Protein AF-A0A9P5THX0-F1 (afdb_monomer)

Sequence (197 aa):
MYRDETNHENVDHLEQGLSRLENSAALVIRNISTASETDIGGVRMTRRELGDFRKFIYLMHYRRVSLIDSYFDENDPDNAPLKAWMKNFKEKHNIHTKDGVWLFGVKYVLDTPHQKIVATGEAIQKKYGPQGMMKMYTTSIDLDINFHAVDYTVIADSFFLGIWEAADGEEFIMCSNSFGLWEGRINKMAECHRLFR

InterPro domains:
  IPR025332 Protein of unknown function DUF4238 [PF14022] (1-99)

pLDDT: mean 81.75, std 17.06, range [26.62, 98.19]

Organism: Gymnopilus junonius (NCBI:txid109634)

Solvent-accessible surface area (backbone atoms only — not comparable to full-atom values): 11635 Å² total; per-residue (Å²): 134,65,64,40,84,87,39,84,91,51,34,51,52,54,49,54,46,48,52,54,40,50,53,57,33,49,53,53,53,50,50,46,52,54,25,64,79,65,73,43,96,67,76,88,72,53,74,63,59,51,32,45,35,54,50,42,51,50,47,60,38,63,66,34,67,80,39,64,69,50,75,58,29,76,82,38,77,91,36,56,24,44,39,66,22,51,54,53,48,22,65,76,66,75,39,92,49,50,64,50,54,50,52,48,43,54,47,49,59,66,75,43,57,50,70,59,35,37,53,52,14,50,54,50,48,64,73,48,34,74,68,43,50,54,47,25,74,73,59,43,43,66,71,87,59,64,57,62,28,36,53,53,27,53,54,54,74,75,51,78,94,80,87,86,78,65,57,93,96,53,77,80,84,76,55,101,41,63,71,36,100,48,62,60,68,50,95,89,38,75,41,59,84,78,84,81,129

Secondary structure (DSSP, 8-state):
----TT-SS-TTHHHHHHHHHHHHHHHHHHHHHHHHHTT-S-----HHHHHHHHHHHHHHHHT-HHHHHHTT-TT-GGGGGGHHHHHHHHHHHT--SHHHHHHHHHHHHHHS-HHHHHHHHHHHHHHHHHHHHHHHHHT---TTS-HHHHHHHHHHHH-------PPTT------TTTTTT----BTTB--------

Mean predicted aligned error: 7.83 Å

Radius of gyration: 18.32 Å; Cα contacts (8 Å, |Δi|>4): 179; chains: 1; bounding box: 45×37×47 Å

Structure (mmCIF, N/CA/C/O backbone):
data_AF-A0A9P5THX0-F1
#
_entry.id   AF-A0A9P5THX0-F1
#
loop_
_atom_site.group_PDB
_atom_site.id
_atom_site.type_symbol
_atom_site.label_atom_id
_atom_site.label_alt_id
_atom_site.label_comp_id
_atom_site.label_asym_id
_atom_site.label_entity_id
_atom_site.label_seq_id
_atom_site.pdbx_PDB_ins_code
_atom_site.Cartn_x
_atom_site.Cartn_y
_atom_site.Cartn_z
_atom_site.occupancy
_atom_site.B_iso_or_equiv
_atom_site.auth_seq_id
_atom_site.auth_comp_id
_atom_site.auth_asym_id
_atom_site.auth_atom_id
_atom_site.pdbx_PDB_model_num
ATOM 1 N N . MET A 1 1 ? -16.064 -2.962 -9.015 1.00 62.00 1 MET A N 1
ATOM 2 C CA . MET A 1 1 ? -16.041 -1.488 -9.031 1.00 62.00 1 MET A CA 1
ATOM 3 C C . MET A 1 1 ? -16.069 -1.038 -7.583 1.00 62.00 1 MET A C 1
ATOM 5 O O . MET A 1 1 ? -16.981 -1.438 -6.869 1.00 62.00 1 MET A O 1
ATOM 9 N N . TYR A 1 2 ? -15.040 -0.334 -7.126 1.00 77.88 2 TYR A N 1
ATOM 10 C CA . TYR A 1 2 ? -14.861 0.125 -5.751 1.00 77.88 2 TYR A CA 1
ATOM 11 C C . TYR A 1 2 ? -15.656 1.401 -5.532 1.00 77.88 2 TYR A C 1
ATOM 13 O O . TYR A 1 2 ? -15.146 2.511 -5.688 1.00 77.88 2 TYR A O 1
ATOM 21 N N . ARG A 1 3 ? -16.932 1.220 -5.210 1.00 79.50 3 ARG A N 1
ATOM 22 C CA . ARG A 1 3 ? -17.813 2.315 -4.831 1.00 79.50 3 ARG A CA 1
ATOM 23 C C . ARG A 1 3 ? -17.801 2.473 -3.329 1.00 79.50 3 ARG A C 1
ATOM 25 O O . ARG A 1 3 ? -18.052 1.516 -2.603 1.00 79.50 3 ARG A O 1
ATOM 32 N N . ASP A 1 4 ? -17.523 3.687 -2.888 1.00 79.94 4 ASP A N 1
ATOM 33 C CA . ASP A 1 4 ? -17.710 4.069 -1.500 1.00 79.94 4 ASP A CA 1
ATOM 34 C C . ASP A 1 4 ? -19.067 4.757 -1.361 1.00 79.94 4 ASP A C 1
ATOM 36 O O . ASP A 1 4 ? -19.197 5.965 -1.560 1.00 79.94 4 ASP A O 1
ATOM 40 N N . GLU A 1 5 ? -20.094 3.973 -1.035 1.00 79.38 5 GLU A N 1
ATOM 41 C CA . GLU A 1 5 ? -21.462 4.474 -0.844 1.00 79.38 5 GLU A CA 1
ATOM 42 C C . GLU A 1 5 ? -21.586 5.430 0.353 1.00 79.38 5 GLU A C 1
ATOM 44 O O . GLU A 1 5 ? -22.571 6.162 0.457 1.00 79.38 5 GLU A O 1
ATOM 49 N N . THR A 1 6 ? -20.579 5.462 1.234 1.00 75.19 6 THR A N 1
ATOM 50 C CA . THR A 1 6 ? -20.533 6.385 2.375 1.00 75.19 6 THR A CA 1
ATOM 51 C C . THR A 1 6 ? -20.057 7.784 1.975 1.00 75.19 6 THR A C 1
ATOM 53 O O . THR A 1 6 ? -20.333 8.756 2.679 1.00 75.19 6 THR A O 1
ATOM 56 N N . ASN A 1 7 ? -19.402 7.923 0.816 1.00 76.56 7 ASN A N 1
ATOM 57 C CA . ASN A 1 7 ? -18.992 9.210 0.264 1.00 76.56 7 ASN A CA 1
ATOM 58 C C . ASN A 1 7 ? -20.040 9.742 -0.724 1.00 76.56 7 ASN A C 1
ATOM 60 O O . ASN A 1 7 ? -19.954 9.533 -1.935 1.00 76.56 7 ASN A O 1
ATOM 64 N N . HIS A 1 8 ? -21.017 10.482 -0.200 1.00 78.81 8 HIS A N 1
ATOM 65 C CA . HIS A 1 8 ? -22.113 11.041 -0.997 1.00 78.81 8 HIS A CA 1
ATOM 66 C C . HIS A 1 8 ? -21.683 12.120 -2.008 1.00 78.81 8 HIS A C 1
ATOM 68 O O . HIS A 1 8 ? -22.440 12.410 -2.932 1.00 78.81 8 HIS A O 1
ATOM 74 N N . GLU A 1 9 ? -20.491 12.709 -1.866 1.00 83.56 9 GLU A N 1
ATOM 75 C CA . GLU A 1 9 ? -19.973 13.711 -2.809 1.00 83.56 9 GLU A CA 1
ATOM 76 C C . GLU A 1 9 ? -19.343 13.064 -4.047 1.00 83.56 9 GLU A C 1
ATOM 78 O O . GLU A 1 9 ? -19.488 13.569 -5.161 1.00 83.56 9 GLU A O 1
ATOM 83 N N . ASN A 1 10 ? -18.632 11.946 -3.866 1.00 84.38 10 ASN A N 1
ATOM 84 C CA . ASN A 1 10 ? -17.995 11.212 -4.955 1.00 84.38 10 ASN A CA 1
ATOM 85 C C . ASN A 1 10 ? -17.826 9.729 -4.598 1.00 84.38 10 ASN A C 1
ATOM 87 O O . ASN A 1 10 ? -16.788 9.294 -4.086 1.00 84.38 10 ASN A O 1
ATOM 91 N N . VAL A 1 11 ? -18.844 8.942 -4.938 1.00 86.00 11 VAL A N 1
ATOM 92 C CA . VAL A 1 11 ? -18.862 7.490 -4.710 1.00 86.00 11 VAL A CA 1
ATOM 93 C C . VAL A 1 11 ? -17.759 6.749 -5.476 1.00 86.00 11 VAL A C 1
ATOM 95 O O . VAL A 1 11 ? -17.298 5.705 -5.024 1.00 86.00 11 VAL A O 1
ATOM 98 N N . ASP A 1 12 ? -17.281 7.309 -6.594 1.00 89.12 12 ASP A N 1
ATOM 99 C CA . ASP A 1 12 ? -16.263 6.709 -7.468 1.00 89.12 12 ASP A CA 1
ATOM 100 C C . ASP A 1 12 ? -14.848 7.278 -7.211 1.00 89.12 12 ASP A C 1
ATOM 102 O O . ASP A 1 12 ? -13.928 7.085 -8.012 1.00 89.12 12 ASP A O 1
ATOM 106 N N . HIS A 1 13 ? -14.628 7.995 -6.102 1.00 90.56 13 HIS A N 1
ATOM 107 C CA . HIS A 1 13 ? -13.339 8.647 -5.829 1.00 90.56 13 HIS A CA 1
ATOM 108 C C . HIS A 1 13 ? -12.159 7.661 -5.758 1.00 90.56 13 HIS A C 1
ATOM 110 O O . HIS A 1 13 ? -11.044 8.010 -6.160 1.00 90.56 13 HIS A O 1
ATOM 116 N N . LEU A 1 14 ? -12.398 6.430 -5.290 1.00 92.25 14 LEU A N 1
ATOM 117 C CA . LEU A 1 14 ? -11.389 5.370 -5.243 1.00 92.25 14 LEU A CA 1
ATOM 118 C C . LEU A 1 14 ? -11.024 4.885 -6.643 1.00 92.25 14 LEU A C 1
ATOM 120 O O . LEU A 1 14 ? -9.840 4.796 -6.951 1.00 92.25 14 LEU A O 1
ATOM 124 N N . GLU A 1 15 ? -12.009 4.659 -7.513 1.00 92.06 15 GLU A N 1
ATOM 125 C CA . GLU A 1 15 ? -11.771 4.295 -8.918 1.00 92.06 15 GLU A CA 1
ATOM 126 C C . GLU A 1 15 ? -10.990 5.386 -9.659 1.00 92.06 15 GLU A C 1
ATOM 128 O O . GLU A 1 15 ? -10.051 5.100 -10.403 1.00 92.06 15 GLU A O 1
ATOM 133 N N . GLN A 1 16 ? -11.296 6.659 -9.398 1.00 93.44 16 GLN A N 1
ATOM 134 C CA . GLN A 1 16 ? -10.531 7.779 -9.953 1.00 93.44 16 GLN A CA 1
ATOM 135 C C . GLN A 1 16 ? -9.088 7.807 -9.425 1.00 93.44 16 GLN A C 1
ATOM 137 O O . GLN A 1 16 ? -8.156 8.103 -10.175 1.00 93.44 16 GLN A O 1
ATOM 142 N N . GLY A 1 17 ? -8.886 7.514 -8.137 1.00 94.62 17 GLY A N 1
ATOM 143 C CA . GLY A 1 17 ? -7.558 7.408 -7.531 1.00 94.62 17 GLY A CA 1
ATOM 144 C C . GLY A 1 17 ? -6.740 6.257 -8.111 1.00 94.62 17 GLY A C 1
ATOM 145 O O . GLY A 1 17 ? -5.584 6.464 -8.486 1.00 94.62 17 GLY A O 1
ATOM 146 N N . LEU A 1 18 ? -7.355 5.083 -8.253 1.00 94.88 18 LEU A N 1
ATOM 147 C CA . LEU A 1 18 ? -6.758 3.911 -8.891 1.00 94.88 18 LEU A CA 1
ATOM 148 C C . LEU A 1 18 ? -6.390 4.210 -10.342 1.00 94.88 18 LEU A C 1
ATOM 150 O O . LEU A 1 18 ? -5.244 3.996 -10.716 1.00 94.88 18 LEU A O 1
ATOM 154 N N . SER A 1 19 ? -7.292 4.821 -11.113 1.00 94.50 19 SER A N 1
ATOM 155 C CA . SER A 1 19 ? -7.039 5.197 -12.511 1.00 94.50 19 SER A CA 1
ATOM 156 C C . SER A 1 19 ? -5.826 6.125 -12.656 1.00 94.50 19 SER A C 1
ATOM 158 O O . SER A 1 19 ? -5.005 5.955 -13.557 1.00 94.50 19 SER A O 1
ATOM 160 N N . ARG A 1 20 ? -5.670 7.108 -11.754 1.00 95.75 20 ARG A N 1
ATOM 161 C CA . ARG A 1 20 ? -4.490 7.993 -11.742 1.00 95.75 20 ARG A CA 1
ATOM 162 C C . ARG A 1 20 ? -3.209 7.224 -11.433 1.00 95.75 20 ARG A C 1
ATOM 164 O O . ARG A 1 20 ? -2.193 7.448 -12.085 1.00 95.75 20 ARG A O 1
ATOM 171 N N . LEU A 1 21 ? -3.253 6.333 -10.445 1.00 96.38 21 LEU A N 1
ATOM 172 C CA . LEU A 1 21 ? -2.100 5.529 -10.055 1.00 96.38 21 LEU A CA 1
ATOM 173 C C . LEU A 1 21 ? -1.690 4.546 -11.161 1.00 96.38 21 LEU A C 1
ATOM 175 O O . LEU A 1 21 ? -0.505 4.424 -11.461 1.00 96.38 21 LEU A O 1
ATOM 179 N N . GLU A 1 22 ? -2.669 3.895 -11.787 1.00 95.06 22 GLU A N 1
ATOM 180 C CA . GLU A 1 22 ? -2.501 2.999 -12.932 1.00 95.06 22 GLU A CA 1
ATOM 181 C C . GLU A 1 22 ? -1.883 3.741 -14.121 1.00 95.06 22 GLU A C 1
ATOM 183 O O . GLU A 1 22 ? -0.935 3.244 -14.727 1.00 95.06 22 GLU A O 1
ATOM 188 N N . ASN A 1 23 ? -2.330 4.969 -14.409 1.00 95.94 23 ASN A N 1
ATOM 189 C CA . ASN A 1 23 ? -1.728 5.794 -15.455 1.00 95.94 23 ASN A CA 1
ATOM 190 C C . ASN A 1 23 ? -0.256 6.128 -15.157 1.00 95.94 23 ASN A C 1
ATOM 192 O O . ASN A 1 23 ? 0.600 5.935 -16.022 1.00 95.94 23 ASN A O 1
ATOM 196 N N . SER A 1 24 ? 0.058 6.558 -13.930 1.00 94.75 24 SER A N 1
ATOM 197 C CA . SER A 1 24 ? 1.443 6.807 -13.508 1.00 94.75 24 SER A CA 1
ATOM 198 C C . SER A 1 24 ? 2.315 5.553 -13.626 1.00 94.75 24 SER A C 1
ATOM 200 O O . SER A 1 24 ? 3.439 5.626 -14.123 1.00 94.75 24 SER A O 1
ATOM 202 N N . ALA A 1 25 ? 1.805 4.392 -13.212 1.00 93.19 25 ALA A N 1
ATOM 203 C CA . ALA A 1 25 ? 2.522 3.125 -13.310 1.00 93.19 25 ALA A CA 1
ATOM 204 C C . ALA A 1 25 ? 2.740 2.683 -14.764 1.00 93.19 25 ALA A C 1
ATOM 206 O O . ALA A 1 25 ? 3.830 2.230 -15.107 1.00 93.19 25 ALA A O 1
ATOM 207 N N . ALA A 1 26 ? 1.749 2.870 -15.638 1.00 93.56 26 ALA A N 1
ATOM 208 C CA . ALA A 1 26 ? 1.857 2.538 -17.057 1.00 93.56 26 ALA A CA 1
ATOM 209 C C . ALA A 1 26 ? 2.973 3.330 -17.756 1.00 93.56 26 ALA A C 1
ATOM 211 O O . ALA A 1 26 ? 3.690 2.779 -18.591 1.00 93.56 26 ALA A O 1
ATOM 212 N N . LEU A 1 27 ? 3.172 4.603 -17.390 1.00 92.81 27 LEU A N 1
ATOM 213 C CA . LEU A 1 27 ? 4.281 5.411 -17.909 1.00 92.81 27 LEU A CA 1
ATOM 214 C C . LEU A 1 27 ? 5.643 4.828 -17.512 1.00 92.81 27 LEU A C 1
ATOM 216 O O . LEU A 1 27 ? 6.540 4.743 -18.348 1.00 92.81 27 LEU A O 1
ATOM 220 N N . VAL A 1 28 ? 5.781 4.389 -16.259 1.00 90.88 28 VAL A N 1
ATOM 221 C CA . VAL A 1 28 ? 7.001 3.740 -15.757 1.00 90.88 28 VAL A CA 1
ATOM 222 C C . VAL A 1 28 ? 7.264 2.425 -16.488 1.00 90.88 28 VAL A C 1
ATOM 224 O O . VAL A 1 28 ? 8.372 2.218 -16.975 1.00 90.88 28 VAL A O 1
ATOM 227 N N . ILE A 1 29 ? 6.249 1.565 -16.610 1.00 89.62 29 ILE A N 1
ATOM 228 C CA . ILE A 1 29 ? 6.350 0.274 -17.310 1.00 89.62 29 ILE A CA 1
ATOM 229 C C . ILE A 1 29 ? 6.767 0.486 -18.766 1.00 89.62 29 ILE A C 1
ATOM 231 O O . ILE A 1 29 ? 7.671 -0.188 -19.252 1.00 89.62 29 ILE A O 1
ATOM 235 N N . ARG A 1 30 ? 6.169 1.466 -19.452 1.00 90.38 30 ARG A N 1
ATOM 236 C CA . ARG A 1 30 ? 6.543 1.800 -20.830 1.00 90.38 30 ARG A CA 1
ATOM 237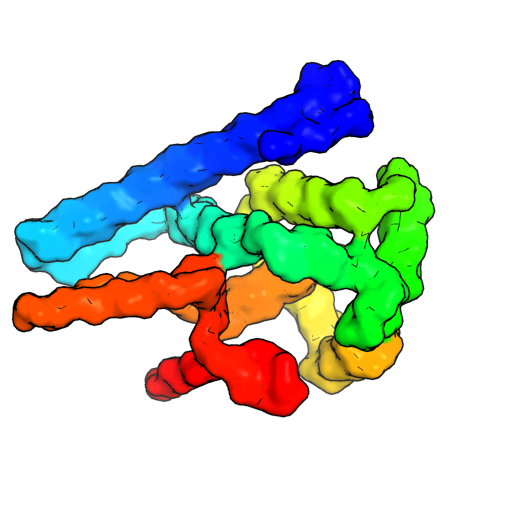 C C . ARG A 1 30 ? 8.004 2.231 -20.931 1.00 90.38 30 ARG A C 1
ATOM 239 O O . ARG A 1 30 ? 8.704 1.770 -21.822 1.00 90.38 30 ARG A O 1
ATOM 246 N N . ASN A 1 31 ? 8.474 3.077 -20.013 1.00 89.12 31 ASN A N 1
ATOM 247 C CA . ASN A 1 31 ? 9.870 3.518 -20.004 1.00 89.12 31 ASN A CA 1
ATOM 248 C C . ASN A 1 31 ? 10.841 2.348 -19.769 1.00 89.12 31 ASN A C 1
ATOM 250 O O . ASN A 1 31 ? 11.923 2.340 -20.348 1.00 89.12 31 ASN A O 1
ATOM 254 N N . ILE A 1 32 ? 10.451 1.369 -18.947 1.00 87.00 32 ILE A N 1
ATOM 255 C CA . ILE A 1 32 ? 11.205 0.126 -18.738 1.00 87.00 32 ILE A CA 1
ATOM 256 C C . ILE A 1 32 ? 11.268 -0.704 -20.021 1.00 87.00 32 ILE A C 1
ATOM 258 O O . ILE A 1 32 ? 12.368 -1.064 -20.429 1.00 87.00 32 ILE A O 1
ATOM 262 N N . SER A 1 33 ? 10.126 -0.944 -20.674 1.00 85.44 33 SER A N 1
ATOM 263 C CA . SER A 1 33 ? 10.060 -1.695 -21.941 1.00 85.44 33 SER A CA 1
ATOM 264 C C . SER A 1 33 ? 10.961 -1.066 -22.998 1.00 85.44 33 SER A C 1
ATOM 266 O O . SER A 1 33 ? 11.839 -1.721 -23.544 1.00 85.44 33 SER A O 1
ATOM 268 N N . THR A 1 34 ? 10.831 0.248 -23.209 1.00 87.19 34 THR A N 1
ATOM 269 C CA . THR A 1 34 ? 11.641 0.964 -24.200 1.00 87.19 34 THR A CA 1
ATOM 270 C C . THR A 1 34 ? 13.135 0.906 -23.881 1.00 87.19 34 THR A C 1
ATOM 272 O O . THR A 1 34 ? 13.941 0.787 -24.798 1.00 87.19 34 THR A O 1
ATOM 275 N N . ALA A 1 35 ? 13.532 0.993 -22.607 1.00 85.81 35 ALA A N 1
ATOM 276 C CA . ALA A 1 35 ? 14.943 0.902 -22.233 1.00 85.81 35 ALA A CA 1
ATOM 277 C C . ALA A 1 35 ? 15.528 -0.501 -22.474 1.00 85.81 35 ALA A C 1
ATOM 279 O O . ALA A 1 35 ? 16.658 -0.589 -22.948 1.00 85.81 35 ALA A O 1
ATOM 280 N N . SER A 1 36 ? 14.758 -1.564 -22.201 1.00 81.19 36 SER A N 1
ATOM 281 C CA . SER A 1 36 ? 15.135 -2.955 -22.516 1.00 81.19 36 SER A CA 1
ATOM 282 C C . SER A 1 36 ? 15.283 -3.153 -24.031 1.00 81.19 36 SER A C 1
ATOM 284 O O . SER A 1 36 ? 16.333 -3.592 -24.488 1.00 81.19 36 SER A O 1
ATOM 286 N N . GLU A 1 37 ? 14.320 -2.684 -24.831 1.00 83.31 37 GLU A N 1
ATOM 287 C CA . GLU A 1 37 ? 14.346 -2.806 -26.300 1.00 83.31 37 GLU A CA 1
ATOM 288 C C . GLU A 1 37 ? 15.505 -2.050 -26.977 1.00 83.31 37 GLU A C 1
ATOM 290 O O . GLU A 1 37 ? 15.893 -2.373 -28.099 1.00 83.31 37 GLU A O 1
ATOM 295 N N . THR A 1 38 ? 16.040 -1.011 -26.331 1.00 82.25 38 THR 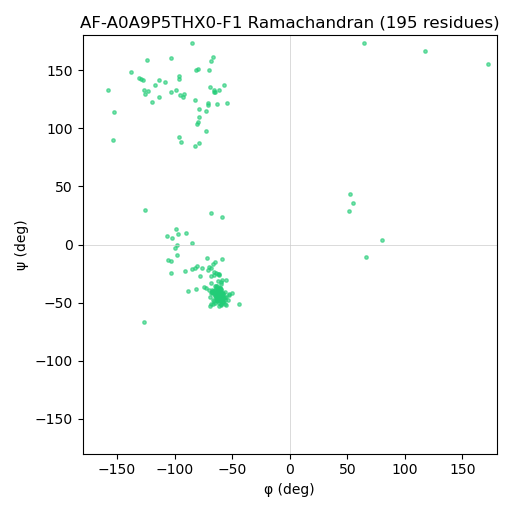A N 1
ATOM 296 C CA . THR A 1 38 ? 17.063 -0.122 -26.913 1.00 82.25 38 THR A CA 1
ATOM 297 C C . THR A 1 38 ? 18.468 -0.332 -26.340 1.00 82.25 38 THR A C 1
ATOM 299 O O . THR A 1 38 ? 19.365 0.447 -26.663 1.00 82.25 38 THR A O 1
ATOM 302 N N . ASP A 1 39 ? 18.665 -1.363 -25.507 1.00 71.25 39 ASP A N 1
ATOM 303 C CA . ASP A 1 39 ? 19.919 -1.678 -24.793 1.00 71.25 39 ASP A CA 1
ATOM 304 C C . ASP A 1 39 ? 20.498 -0.472 -24.017 1.00 71.25 39 ASP A C 1
ATOM 306 O O . ASP A 1 39 ? 21.704 -0.304 -23.806 1.00 71.25 39 ASP A O 1
ATOM 310 N N . ILE A 1 40 ? 19.613 0.429 -23.578 1.00 69.38 40 ILE A N 1
ATOM 311 C CA . ILE A 1 40 ? 19.976 1.544 -22.710 1.00 69.38 40 ILE A CA 1
ATOM 312 C C . ILE A 1 40 ? 20.037 0.958 -21.303 1.00 69.38 40 ILE A C 1
ATOM 314 O O . ILE A 1 40 ? 19.001 0.716 -20.692 1.00 69.38 40 ILE A O 1
ATOM 318 N N . GLY A 1 41 ? 21.249 0.736 -20.784 1.00 68.94 41 GLY A N 1
ATOM 319 C CA . GLY A 1 41 ? 21.553 0.034 -19.522 1.00 68.94 41 GLY A CA 1
ATOM 320 C C . GLY A 1 41 ? 20.962 0.588 -18.208 1.00 68.94 41 GLY A C 1
ATOM 321 O O . GLY A 1 41 ? 21.529 0.357 -17.139 1.00 68.94 41 GLY A O 1
ATOM 322 N N . GLY A 1 42 ? 19.854 1.336 -18.242 1.00 77.19 42 GLY A N 1
ATOM 323 C CA . GL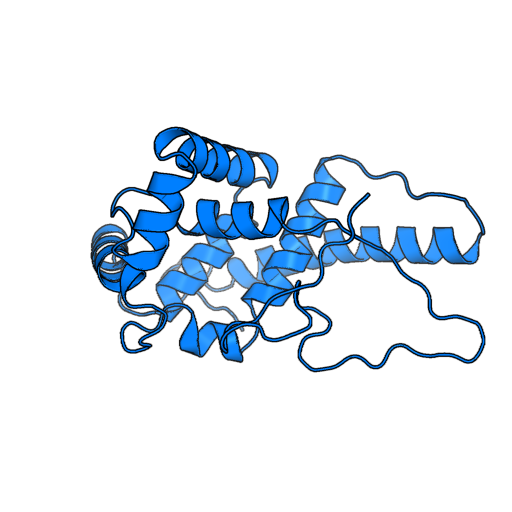Y A 1 42 ? 19.038 1.660 -17.078 1.00 77.19 42 GLY A CA 1
ATOM 324 C C . GLY A 1 42 ? 17.930 2.685 -17.344 1.00 77.19 42 GLY A C 1
ATOM 325 O O . GLY A 1 42 ? 18.036 3.555 -18.208 1.00 77.19 42 GLY A O 1
ATOM 326 N N . VAL A 1 43 ? 16.886 2.641 -16.512 1.00 84.12 43 VAL A N 1
ATOM 327 C CA . VAL A 1 43 ? 15.806 3.640 -16.478 1.00 84.12 43 VAL A CA 1
ATOM 328 C C . VAL A 1 43 ? 16.062 4.627 -15.345 1.00 84.12 43 VAL A C 1
ATOM 330 O O . VAL A 1 43 ? 16.325 4.236 -14.207 1.00 84.12 43 VAL A O 1
ATOM 333 N N . ARG A 1 44 ? 15.945 5.928 -15.625 1.00 86.69 44 ARG A N 1
ATOM 334 C CA . ARG A 1 44 ? 15.931 6.956 -14.576 1.00 86.69 44 ARG A CA 1
ATOM 335 C C . ARG A 1 44 ? 14.500 7.243 -14.156 1.00 86.69 44 ARG A C 1
ATOM 337 O O . ARG A 1 44 ? 13.659 7.542 -14.994 1.00 86.69 44 ARG A O 1
ATOM 344 N N . MET A 1 45 ? 14.258 7.204 -12.851 1.00 88.75 45 MET A N 1
ATOM 345 C CA . MET A 1 45 ? 12.964 7.522 -12.256 1.00 88.75 45 MET A CA 1
ATOM 346 C C . MET A 1 45 ? 13.135 8.569 -11.164 1.00 88.75 45 MET A C 1
ATOM 348 O O . MET A 1 45 ? 14.084 8.537 -10.375 1.00 88.75 45 MET A O 1
ATOM 352 N N . THR A 1 46 ? 12.185 9.489 -11.079 1.00 93.06 46 THR A N 1
ATOM 353 C CA . THR A 1 46 ? 12.046 10.361 -9.919 1.00 93.06 46 THR A CA 1
ATOM 354 C C . THR A 1 46 ? 11.605 9.551 -8.699 1.00 93.06 46 THR A C 1
ATOM 356 O O . THR A 1 46 ? 10.972 8.498 -8.796 1.00 93.06 46 THR A O 1
ATOM 359 N N . ARG A 1 47 ? 11.873 10.082 -7.501 1.00 91.31 47 ARG A N 1
ATOM 360 C CA . ARG A 1 47 ? 11.384 9.476 -6.250 1.00 91.31 47 ARG A CA 1
ATOM 361 C C . ARG A 1 47 ? 9.858 9.370 -6.203 1.00 91.31 47 ARG A C 1
ATOM 363 O O . ARG A 1 47 ? 9.341 8.464 -5.557 1.00 91.31 47 ARG A O 1
ATOM 370 N N . ARG A 1 48 ? 9.149 10.298 -6.859 1.00 93.12 48 ARG A N 1
ATOM 371 C CA . ARG A 1 48 ? 7.686 10.278 -6.946 1.00 93.12 48 ARG A CA 1
ATOM 372 C C . ARG A 1 48 ? 7.216 9.109 -7.803 1.00 93.12 48 ARG A C 1
ATOM 374 O O . ARG A 1 48 ? 6.417 8.324 -7.314 1.00 93.12 48 ARG A O 1
ATOM 381 N N . GLU A 1 49 ? 7.760 8.958 -9.009 1.00 92.94 49 GLU A N 1
ATOM 382 C CA . GLU A 1 49 ? 7.412 7.849 -9.910 1.00 92.94 49 GLU A CA 1
ATOM 383 C C . GLU A 1 49 ? 7.698 6.493 -9.268 1.00 92.94 49 GLU A C 1
ATOM 385 O O . GLU A 1 49 ? 6.847 5.613 -9.306 1.00 92.94 49 GLU A O 1
ATOM 390 N N . LEU A 1 50 ? 8.850 6.333 -8.605 1.00 90.25 50 LEU A N 1
ATOM 391 C CA . LEU A 1 50 ? 9.159 5.094 -7.887 1.00 90.25 50 LEU A CA 1
ATOM 392 C C . LEU A 1 50 ? 8.179 4.844 -6.731 1.00 90.25 50 LEU A C 1
ATOM 394 O O . LEU A 1 50 ? 7.737 3.717 -6.530 1.00 90.25 50 LEU A O 1
ATOM 398 N N . GLY A 1 51 ? 7.822 5.882 -5.971 1.00 92.88 51 GLY A N 1
ATOM 399 C CA . GLY A 1 51 ? 6.853 5.769 -4.882 1.00 92.88 51 GLY A CA 1
ATOM 400 C C . GLY A 1 51 ? 5.451 5.398 -5.369 1.00 92.88 51 GLY A C 1
ATOM 401 O O . GLY A 1 51 ? 4.812 4.523 -4.788 1.00 92.88 51 GLY A O 1
ATOM 402 N N . ASP A 1 52 ? 4.982 6.025 -6.446 1.00 94.44 52 ASP A N 1
ATOM 403 C CA . ASP A 1 52 ? 3.693 5.707 -7.063 1.00 94.44 52 ASP A CA 1
ATOM 404 C C . ASP A 1 52 ? 3.706 4.300 -7.667 1.00 94.44 52 ASP A C 1
ATOM 406 O O . ASP A 1 52 ? 2.771 3.534 -7.448 1.00 94.44 52 ASP A O 1
ATOM 410 N N . PHE A 1 53 ? 4.803 3.892 -8.304 1.00 91.81 53 PHE A N 1
ATOM 411 C CA . PHE A 1 53 ? 4.940 2.534 -8.819 1.00 91.81 53 PHE A CA 1
ATOM 412 C C . PHE A 1 53 ? 4.926 1.478 -7.702 1.00 91.81 53 PHE A C 1
ATOM 414 O O . PHE A 1 53 ? 4.228 0.473 -7.807 1.00 91.81 53 PHE A O 1
ATOM 421 N N . ARG A 1 54 ? 5.596 1.723 -6.568 1.00 90.44 54 ARG A N 1
ATOM 422 C CA . ARG A 1 54 ? 5.541 0.822 -5.398 1.00 90.44 54 ARG A CA 1
ATOM 423 C C . ARG A 1 54 ? 4.135 0.728 -4.804 1.00 90.44 54 ARG A C 1
ATOM 425 O O . ARG A 1 54 ? 3.694 -0.363 -4.452 1.00 90.44 54 ARG A O 1
ATOM 432 N N . LYS A 1 55 ? 3.406 1.847 -4.710 1.00 93.56 55 LYS A N 1
ATOM 433 C CA . LYS A 1 55 ? 1.989 1.841 -4.305 1.00 93.56 55 LYS A CA 1
ATOM 434 C C . LYS A 1 55 ? 1.116 1.062 -5.286 1.00 93.56 55 LYS A C 1
ATOM 436 O O . LYS A 1 55 ? 0.239 0.333 -4.837 1.00 93.56 55 LYS A O 1
ATOM 441 N N . PHE A 1 56 ? 1.361 1.195 -6.590 1.00 92.44 56 PHE A N 1
ATOM 442 C CA . PHE A 1 56 ? 0.640 0.448 -7.619 1.00 92.44 56 PHE A CA 1
ATOM 443 C C . PHE A 1 56 ? 0.811 -1.060 -7.426 1.00 92.44 56 PHE A C 1
ATOM 445 O O . PHE A 1 56 ? -0.185 -1.764 -7.293 1.00 92.44 56 PHE A O 1
ATOM 452 N N . ILE A 1 57 ? 2.051 -1.546 -7.307 1.00 87.25 57 ILE A N 1
ATOM 453 C CA . ILE A 1 57 ? 2.325 -2.974 -7.084 1.00 87.25 57 ILE A CA 1
ATOM 454 C C . ILE A 1 57 ? 1.679 -3.474 -5.784 1.00 87.25 57 ILE A C 1
ATOM 456 O O . ILE A 1 57 ? 1.022 -4.515 -5.791 1.00 87.25 57 ILE A O 1
ATOM 460 N N . TYR A 1 58 ? 1.791 -2.711 -4.689 1.00 87.62 58 TYR A N 1
ATOM 461 C CA . TYR A 1 58 ? 1.112 -3.049 -3.435 1.00 87.62 58 TYR A CA 1
ATOM 462 C C . TYR A 1 58 ? -0.403 -3.163 -3.628 1.00 87.62 58 TYR A C 1
ATOM 464 O O . TYR A 1 58 ? -0.990 -4.161 -3.226 1.00 87.62 58 TYR A O 1
ATOM 472 N N . LEU A 1 59 ? -1.050 -2.184 -4.269 1.00 89.88 59 LEU A N 1
ATOM 473 C CA . LEU A 1 59 ? -2.501 -2.206 -4.454 1.00 89.88 59 LEU A CA 1
ATOM 474 C C . LEU A 1 59 ? -2.955 -3.31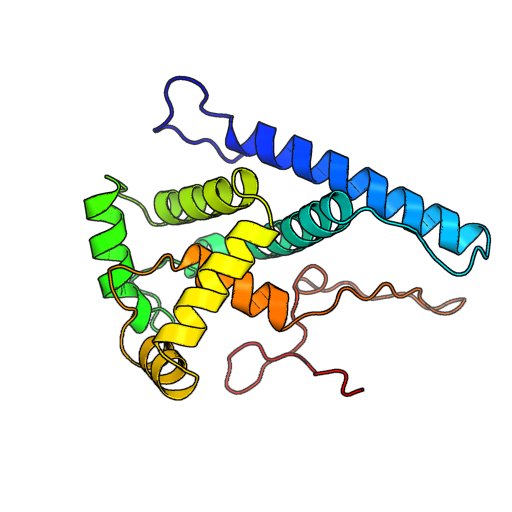1 -5.408 1.00 89.88 59 LEU A C 1
ATOM 476 O O . LEU A 1 59 ? -4.014 -3.886 -5.180 1.00 89.88 59 LEU A O 1
ATOM 480 N N . MET A 1 60 ? -2.167 -3.667 -6.423 1.00 84.00 60 MET A N 1
ATOM 481 C CA . MET A 1 60 ? -2.451 -4.831 -7.272 1.00 84.00 60 MET A CA 1
ATOM 482 C C . MET A 1 60 ? -2.448 -6.136 -6.471 1.00 84.00 60 MET A C 1
ATOM 484 O O . MET A 1 60 ? -3.292 -7.002 -6.702 1.00 84.00 60 MET A O 1
ATOM 488 N N . HIS A 1 61 ? -1.548 -6.260 -5.493 1.00 78.88 61 HIS A N 1
ATOM 489 C CA . HIS A 1 61 ? -1.565 -7.368 -4.544 1.00 78.88 61 HIS A CA 1
ATOM 490 C C . HIS A 1 61 ? -2.773 -7.277 -3.598 1.00 78.88 61 HIS A C 1
ATOM 492 O O . HIS A 1 61 ? -3.565 -8.212 -3.527 1.00 78.88 61 HIS A O 1
ATOM 498 N N . TYR A 1 62 ? -2.957 -6.132 -2.940 1.00 81.12 62 TYR A N 1
ATOM 499 C CA . TYR A 1 62 ? -3.988 -5.873 -1.930 1.00 81.12 62 TYR A CA 1
ATOM 500 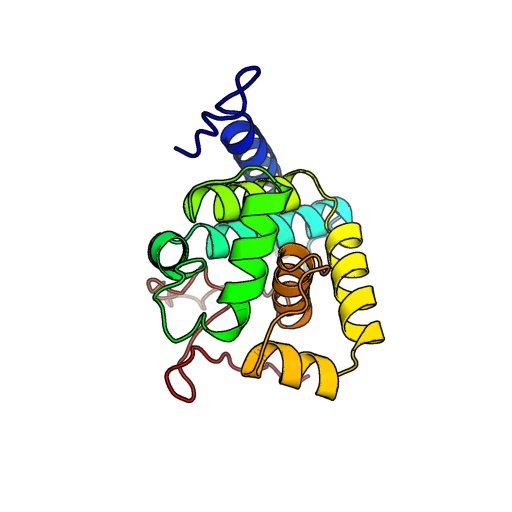C C . TYR A 1 62 ? -5.430 -6.013 -2.449 1.00 81.12 62 TYR A C 1
ATOM 502 O O . TYR A 1 62 ? -6.346 -6.320 -1.689 1.00 81.12 62 TYR A O 1
ATOM 510 N N . ARG A 1 63 ? -5.640 -5.804 -3.756 1.00 79.88 63 ARG A N 1
ATOM 511 C CA . ARG A 1 63 ? -6.934 -5.910 -4.457 1.00 79.88 63 ARG A CA 1
ATOM 512 C C . ARG A 1 63 ? -7.298 -7.324 -4.909 1.00 79.88 63 ARG A C 1
ATOM 514 O O . ARG A 1 63 ? -8.338 -7.501 -5.544 1.00 79.88 63 ARG A O 1
ATOM 521 N N . ARG A 1 64 ? -6.474 -8.335 -4.630 1.00 74.56 64 ARG A N 1
ATOM 522 C CA . ARG A 1 64 ? -6.805 -9.724 -4.976 1.00 74.56 64 ARG A CA 1
ATOM 523 C C . ARG A 1 64 ? -8.073 -10.165 -4.259 1.00 74.56 64 ARG A C 1
ATOM 525 O O . ARG A 1 64 ? -8.174 -10.009 -3.050 1.00 74.56 64 ARG A O 1
ATOM 532 N N . VAL A 1 65 ? -8.994 -10.784 -4.999 1.00 60.78 65 VAL A N 1
ATOM 533 C CA . VAL A 1 65 ? -10.291 -11.255 -4.474 1.00 60.78 65 VAL A CA 1
ATOM 534 C C . VAL A 1 65 ? -10.107 -12.145 -3.243 1.00 60.78 65 VAL A C 1
ATOM 536 O O . VAL A 1 65 ? -10.757 -11.931 -2.230 1.00 60.78 65 VAL A O 1
ATOM 539 N N . SER A 1 66 ? -9.130 -13.059 -3.285 1.00 63.12 66 SER A N 1
ATOM 540 C CA . SER A 1 66 ? -8.812 -13.938 -2.155 1.00 63.12 66 SER A CA 1
ATOM 541 C C . SER A 1 66 ? -8.359 -13.199 -0.896 1.00 63.12 66 SER A C 1
ATOM 543 O O . SER A 1 66 ? -8.472 -13.758 0.183 1.00 63.12 66 SER A O 1
ATOM 545 N N . LEU A 1 67 ? -7.810 -11.986 -1.027 1.00 65.75 67 LEU A N 1
ATOM 546 C CA . LEU A 1 67 ? -7.444 -11.146 0.110 1.00 65.75 67 LEU A CA 1
ATOM 547 C C . LEU A 1 67 ? -8.621 -10.274 0.537 1.00 65.75 67 LEU A C 1
ATOM 549 O O . LEU A 1 67 ? -8.863 -10.156 1.722 1.00 65.75 67 LEU A O 1
ATOM 553 N N . ILE A 1 68 ? -9.406 -9.712 -0.382 1.00 68.62 68 ILE A N 1
ATOM 554 C CA . ILE A 1 68 ? -10.580 -8.905 -0.003 1.00 68.62 68 ILE A CA 1
ATOM 555 C C . ILE A 1 68 ? -11.496 -9.689 0.953 1.00 68.62 68 ILE A C 1
ATOM 557 O O . ILE A 1 68 ? -11.926 -9.154 1.975 1.00 68.62 68 ILE A O 1
ATOM 561 N N . ASP A 1 69 ? -11.714 -10.975 0.671 1.00 68.50 69 ASP A N 1
ATOM 562 C CA . ASP A 1 69 ? -12.603 -11.808 1.475 1.00 68.50 69 ASP A CA 1
ATOM 563 C C . ASP A 1 69 ? -12.028 -12.178 2.849 1.00 68.50 69 ASP A C 1
ATOM 565 O O . ASP A 1 69 ? -12.791 -12.221 3.815 1.00 68.50 69 ASP A O 1
ATOM 569 N N . SER A 1 70 ? -10.722 -12.433 2.970 1.00 74.69 70 SER A N 1
ATOM 570 C CA . SER A 1 70 ? -10.126 -12.941 4.215 1.00 74.69 70 SER A CA 1
ATOM 571 C C . SER A 1 70 ? -9.380 -11.892 5.036 1.00 74.69 70 SER A C 1
ATOM 573 O O . SER A 1 70 ? -9.279 -12.029 6.246 1.00 74.69 70 SER A O 1
ATOM 575 N N . TYR A 1 71 ? -8.882 -10.815 4.433 1.00 75.12 71 TYR A N 1
ATOM 576 C CA . TYR A 1 71 ? -7.853 -9.950 5.027 1.00 75.12 71 TYR A CA 1
ATOM 577 C C . TYR A 1 71 ? -8.332 -9.140 6.244 1.00 75.12 71 TYR A C 1
ATOM 579 O O . TYR A 1 71 ? -7.545 -8.829 7.132 1.00 75.12 71 TYR A O 1
ATOM 587 N N . PHE A 1 72 ? -9.629 -8.832 6.319 1.00 81.94 72 PHE A N 1
ATOM 588 C CA . PHE A 1 72 ? -10.266 -8.243 7.508 1.00 81.94 72 PHE A CA 1
ATOM 589 C C . PHE A 1 72 ? -11.470 -9.062 7.985 1.00 81.94 72 PHE A C 1
ATOM 591 O O . PHE A 1 72 ? -12.435 -8.518 8.533 1.00 81.94 72 PHE A O 1
ATOM 598 N N . ASP A 1 73 ? -11.452 -10.374 7.748 1.00 83.00 73 ASP A N 1
ATOM 599 C CA . ASP A 1 73 ? -12.472 -11.258 8.298 1.00 83.00 73 ASP A CA 1
ATOM 600 C C . ASP A 1 73 ? -12.177 -11.554 9.774 1.00 83.00 73 ASP A C 1
ATOM 602 O O . ASP A 1 73 ? -11.159 -12.148 10.119 1.00 83.00 73 ASP A O 1
ATOM 606 N N . GLU A 1 74 ? -13.079 -11.136 10.664 1.00 81.44 74 GLU A N 1
ATOM 607 C CA . GLU A 1 74 ? -12.948 -11.321 12.118 1.00 81.44 74 GLU A CA 1
ATOM 608 C C . GLU A 1 74 ? -13.146 -12.771 12.577 1.00 81.44 74 GLU A C 1
ATOM 610 O O . GLU A 1 74 ? -12.916 -13.089 13.753 1.00 81.44 74 GLU A O 1
ATOM 615 N N . ASN A 1 75 ? -13.639 -13.621 11.676 1.00 84.94 75 ASN A N 1
ATOM 616 C CA . ASN A 1 75 ? -13.843 -15.043 11.912 1.00 84.94 75 ASN A CA 1
ATOM 617 C C . ASN A 1 75 ? -12.691 -15.889 11.364 1.00 84.94 75 ASN A C 1
ATOM 619 O O . ASN A 1 75 ? -12.647 -17.081 11.665 1.00 84.94 75 ASN A O 1
ATOM 623 N N . ASP A 1 76 ? -11.772 -15.296 10.596 1.00 82.56 76 ASP A N 1
ATOM 624 C CA . ASP A 1 76 ? -10.558 -15.976 10.159 1.00 82.56 76 ASP A CA 1
ATOM 625 C C . ASP A 1 76 ? -9.614 -16.158 11.365 1.00 82.56 76 ASP A C 1
ATOM 627 O O . ASP A 1 76 ? -9.227 -15.165 11.996 1.00 82.56 76 ASP A O 1
ATOM 631 N N . PRO A 1 77 ? -9.247 -17.403 11.729 1.00 82.62 77 PRO A N 1
ATOM 632 C CA . PRO A 1 77 ? -8.296 -17.661 12.805 1.00 82.62 77 PRO A CA 1
ATOM 633 C C . PRO A 1 77 ? -6.952 -16.948 12.618 1.00 82.62 77 PRO A C 1
ATOM 635 O O . PRO A 1 77 ? -6.343 -16.554 13.616 1.00 82.62 77 PRO A O 1
ATOM 638 N N . ASP A 1 78 ? -6.519 -16.730 11.373 1.00 80.06 78 ASP A N 1
ATOM 639 C CA . ASP A 1 78 ? -5.256 -16.053 11.065 1.00 80.06 78 ASP A CA 1
ATOM 640 C C . ASP A 1 78 ? -5.312 -14.549 11.410 1.00 80.06 78 ASP A C 1
ATOM 642 O O . ASP A 1 78 ? -4.283 -13.927 11.674 1.00 80.06 78 ASP A O 1
ATOM 646 N N . ASN A 1 79 ? -6.516 -13.976 11.544 1.00 83.75 79 ASN A N 1
ATOM 647 C CA . ASN A 1 79 ? -6.744 -12.583 11.946 1.00 83.75 79 ASN A CA 1
ATOM 648 C C . ASN A 1 79 ? -7.048 -12.407 13.441 1.00 83.75 79 ASN A C 1
ATOM 650 O O . ASN A 1 79 ? -7.413 -11.307 13.870 1.00 83.75 79 ASN A O 1
ATOM 654 N N . ALA A 1 80 ? -6.908 -13.447 14.270 1.00 86.81 80 ALA A N 1
ATOM 655 C CA . ALA A 1 80 ? -7.203 -13.346 15.703 1.00 86.81 80 ALA A CA 1
ATOM 656 C C . ALA A 1 80 ? -6.518 -12.143 16.406 1.00 86.81 80 ALA A C 1
ATOM 658 O O . ALA A 1 80 ? -7.206 -11.444 17.159 1.00 86.81 80 ALA A O 1
ATOM 659 N N . PRO A 1 81 ? -5.239 -11.804 16.124 1.00 88.31 81 PRO A N 1
ATOM 660 C CA . PRO A 1 81 ? -4.577 -10.629 16.705 1.00 88.31 81 PRO A CA 1
ATOM 661 C C . PRO A 1 81 ? -5.171 -9.281 16.261 1.00 88.31 81 PRO A C 1
ATOM 663 O O . PRO A 1 81 ? -5.068 -8.288 16.983 1.00 88.31 81 PRO A O 1
ATOM 66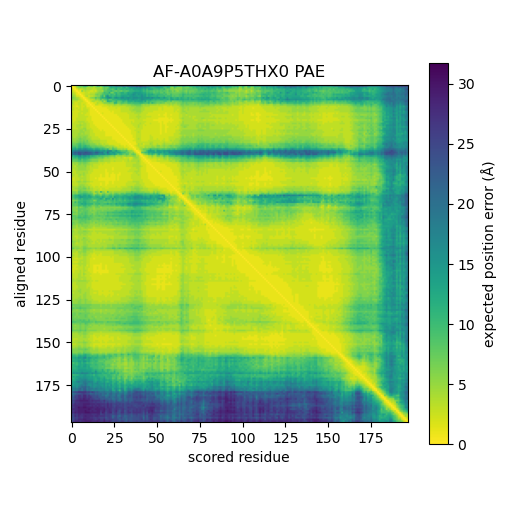6 N N . LEU A 1 82 ? -5.797 -9.231 15.081 1.00 88.31 82 LEU A N 1
ATOM 667 C CA . LEU A 1 82 ? -6.394 -8.030 14.485 1.00 88.31 82 LEU A CA 1
ATOM 668 C C . LEU A 1 82 ? -7.794 -7.727 15.016 1.00 88.31 82 LEU A C 1
ATOM 670 O O . LEU A 1 82 ? -8.253 -6.591 14.918 1.00 88.31 82 LEU A O 1
ATOM 674 N N . LYS A 1 83 ? -8.479 -8.716 15.594 1.00 90.75 83 LYS A N 1
ATOM 675 C CA . LYS A 1 83 ? -9.900 -8.627 15.950 1.00 90.75 83 LYS A CA 1
ATOM 676 C C . LYS A 1 83 ? -10.249 -7.423 16.826 1.00 90.75 83 LYS A C 1
ATOM 678 O O . LYS A 1 83 ? -11.188 -6.688 16.525 1.00 90.75 83 LYS A O 1
ATOM 683 N N . ALA A 1 84 ? -9.483 -7.194 17.893 1.00 92.38 84 ALA A N 1
ATOM 684 C CA . ALA A 1 84 ? -9.721 -6.070 18.798 1.00 92.38 84 ALA A CA 1
ATOM 685 C C . ALA A 1 84 ? -9.471 -4.717 18.110 1.00 92.38 84 ALA A C 1
ATOM 687 O O . ALA A 1 84 ? -10.271 -3.792 18.263 1.00 92.38 84 ALA A O 1
ATOM 688 N N . TRP A 1 85 ? -8.406 -4.629 17.306 1.00 94.44 85 TRP A N 1
ATOM 689 C CA . TRP A 1 85 ? -8.094 -3.440 16.515 1.00 94.44 85 TRP A CA 1
ATOM 690 C C . TRP A 1 85 ? -9.198 -3.144 15.500 1.00 94.44 85 TRP A C 1
ATOM 692 O O . TRP A 1 85 ? -9.672 -2.015 15.455 1.00 94.44 85 TRP A O 1
ATOM 702 N N . MET A 1 86 ? -9.680 -4.147 14.758 1.00 92.38 86 MET A N 1
ATOM 703 C CA . MET A 1 86 ? -10.753 -3.972 13.774 1.00 92.38 86 MET A CA 1
ATOM 704 C C . MET A 1 86 ? -12.037 -3.463 14.415 1.00 92.38 86 MET A C 1
ATOM 706 O O . MET A 1 86 ? -12.653 -2.545 13.880 1.00 92.38 86 MET A O 1
ATOM 710 N N . LYS A 1 87 ? -12.427 -4.014 15.570 1.00 93.44 87 LYS A N 1
ATOM 711 C CA . LYS A 1 87 ? -13.602 -3.539 16.306 1.00 93.44 87 LYS A CA 1
ATOM 712 C C . LYS A 1 87 ? -13.454 -2.065 16.697 1.00 93.44 87 LYS A C 1
ATOM 714 O O . LYS A 1 87 ? -14.326 -1.263 16.375 1.00 93.44 87 LYS A O 1
ATOM 719 N N . ASN A 1 88 ? -12.334 -1.701 17.325 1.00 94.56 88 ASN A N 1
ATOM 720 C CA . ASN A 1 88 ? -12.054 -0.316 17.717 1.00 94.56 88 ASN A CA 1
ATOM 721 C C . ASN A 1 88 ? -12.001 0.628 16.505 1.00 94.56 88 ASN A C 1
ATOM 723 O O . ASN A 1 88 ? -12.544 1.729 16.533 1.00 94.56 88 ASN A O 1
ATOM 727 N N . PHE A 1 89 ? -11.367 0.187 15.420 1.00 94.56 89 PHE A N 1
ATOM 728 C CA . PHE A 1 89 ? -11.236 0.946 14.184 1.00 94.56 89 PHE A CA 1
ATOM 729 C C . PHE A 1 89 ? -12.602 1.210 13.542 1.00 94.56 89 PHE A C 1
ATOM 731 O O . PHE A 1 89 ? -12.912 2.350 13.196 1.00 94.56 89 PHE A O 1
ATOM 738 N N . LYS A 1 90 ? -13.445 0.177 13.448 1.00 93.94 90 LYS A N 1
ATOM 739 C CA . LYS A 1 90 ? -14.824 0.271 12.956 1.00 93.94 90 LYS A CA 1
ATOM 740 C C . LYS A 1 90 ? -15.653 1.263 13.765 1.00 93.94 90 LYS A C 1
ATOM 742 O O . LYS A 1 90 ? -16.279 2.142 13.180 1.00 93.94 90 LYS A O 1
ATOM 747 N N . GLU A 1 91 ? -15.600 1.176 15.092 1.00 94.38 91 GLU A N 1
ATOM 748 C CA . GLU A 1 91 ? -16.297 2.105 15.992 1.00 94.38 91 GLU A CA 1
ATOM 749 C C . GLU A 1 91 ? -15.801 3.550 15.811 1.00 94.38 91 GLU A C 1
ATOM 751 O O . GLU A 1 91 ? -16.600 4.465 15.617 1.00 94.38 91 GLU A O 1
ATOM 756 N N . LYS A 1 92 ? -14.480 3.758 15.794 1.00 94.31 92 LYS A N 1
ATOM 757 C CA . LYS A 1 92 ? -13.853 5.084 15.670 1.00 94.31 92 LYS A CA 1
ATOM 758 C C . LYS A 1 92 ? -14.137 5.774 14.336 1.00 94.31 92 LYS A C 1
ATOM 760 O O . LYS A 1 92 ? -14.246 6.998 14.295 1.00 94.31 92 LYS A O 1
ATOM 765 N N . HIS A 1 93 ? -14.219 5.007 13.254 1.00 90.81 93 HIS A N 1
ATOM 766 C CA . HIS A 1 93 ? -14.409 5.524 11.898 1.00 90.81 93 HIS A CA 1
ATOM 767 C C . HIS A 1 93 ? -15.848 5.383 11.386 1.00 90.81 93 HIS A C 1
ATOM 769 O O . HIS A 1 93 ? -16.106 5.719 10.234 1.00 90.81 93 HIS A O 1
ATOM 775 N N . ASN A 1 94 ? -16.778 4.922 12.231 1.00 91.38 94 ASN A N 1
ATOM 776 C CA . ASN A 1 94 ? -18.166 4.640 11.861 1.00 91.38 94 ASN A CA 1
ATOM 777 C C . ASN A 1 94 ? -18.280 3.715 10.628 1.00 91.38 94 ASN A C 1
ATOM 779 O O . ASN A 1 94 ? -19.061 3.955 9.710 1.00 91.38 94 ASN A O 1
ATOM 783 N N . ILE A 1 95 ? -17.458 2.664 10.601 1.00 91.56 95 ILE A N 1
ATOM 784 C CA . ILE A 1 95 ? -17.433 1.642 9.551 1.00 91.56 95 ILE A CA 1
ATOM 785 C C . ILE A 1 95 ? -18.129 0.388 10.078 1.00 91.56 95 ILE A C 1
ATOM 787 O O . ILE A 1 95 ? -17.809 -0.098 11.159 1.00 91.56 95 ILE A O 1
ATOM 791 N N . HIS A 1 96 ? -19.051 -0.182 9.304 1.00 89.69 96 HIS A N 1
ATOM 792 C CA . HIS A 1 96 ? -19.855 -1.327 9.755 1.00 89.69 96 HIS A CA 1
ATOM 793 C C . HIS A 1 96 ? -19.458 -2.667 9.121 1.00 89.69 96 HIS A C 1
ATOM 795 O O . HIS A 1 96 ? -19.864 -3.721 9.606 1.00 89.69 96 HIS A O 1
ATOM 801 N N . THR A 1 97 ? -18.648 -2.659 8.062 1.00 89.31 97 THR A N 1
ATOM 802 C CA . THR A 1 97 ? -18.296 -3.859 7.286 1.00 89.31 97 THR A CA 1
ATOM 803 C C . THR A 1 97 ? -16.784 -4.055 7.210 1.00 89.31 97 THR A C 1
ATOM 805 O O . THR A 1 97 ? -16.013 -3.115 7.410 1.00 89.31 97 THR A O 1
ATOM 808 N N . LYS A 1 98 ? -16.335 -5.288 6.940 1.00 87.44 98 LYS A N 1
ATOM 809 C CA . LYS A 1 98 ? -14.917 -5.565 6.648 1.00 87.44 98 LYS A CA 1
ATOM 810 C C . LYS A 1 98 ? -14.464 -4.868 5.360 1.00 87.44 98 LYS A C 1
ATOM 812 O O . LYS A 1 98 ? -13.394 -4.269 5.336 1.00 87.44 98 LYS A O 1
ATOM 817 N N . ASP A 1 99 ? -15.343 -4.820 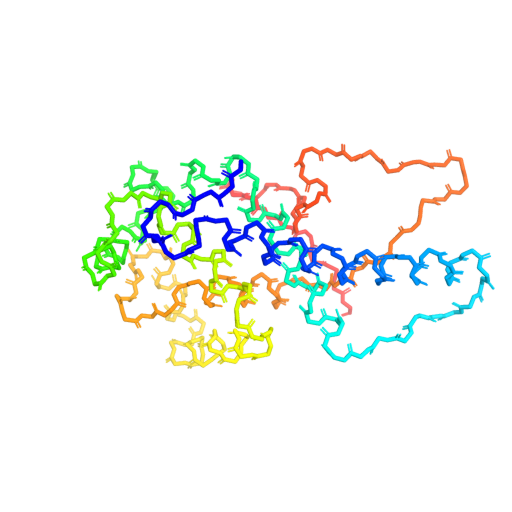4.362 1.00 87.06 99 ASP A N 1
ATOM 818 C CA . ASP A 1 99 ? -15.104 -4.128 3.094 1.00 87.06 99 ASP A CA 1
ATOM 819 C C . ASP A 1 99 ? -14.866 -2.631 3.302 1.00 87.06 99 ASP A C 1
ATOM 821 O O . ASP A 1 99 ? -13.989 -2.060 2.667 1.00 87.06 99 ASP A O 1
ATOM 825 N N . GLY A 1 100 ? -15.574 -1.991 4.238 1.00 89.31 100 GLY A N 1
ATOM 826 C CA . GLY A 1 100 ? -15.339 -0.585 4.568 1.00 89.31 100 GLY A CA 1
ATOM 827 C C . GLY A 1 100 ? -13.953 -0.336 5.177 1.00 89.31 100 GLY A C 1
ATOM 828 O O . GLY A 1 100 ? -13.318 0.668 4.861 1.00 89.31 100 GLY A O 1
ATOM 829 N N . VAL A 1 101 ? -13.437 -1.267 5.991 1.00 90.69 101 VAL A N 1
ATOM 830 C CA . VAL A 1 101 ? -12.060 -1.196 6.521 1.00 90.69 101 VAL A CA 1
ATOM 831 C C . VAL A 1 101 ? -11.049 -1.367 5.386 1.00 90.69 101 VAL A C 1
ATOM 833 O O . VAL A 1 101 ? -10.064 -0.632 5.306 1.00 90.69 101 VAL A O 1
ATOM 836 N N . TRP A 1 102 ? -11.319 -2.288 4.462 1.00 90.12 102 TRP A N 1
ATOM 837 C CA . TRP A 1 102 ? -10.493 -2.489 3.275 1.00 90.12 102 TRP A CA 1
ATOM 838 C C . TRP A 1 102 ? -10.483 -1.259 2.349 1.00 90.12 102 TRP A C 1
ATOM 840 O O . TRP A 1 102 ? -9.409 -0.787 1.968 1.00 90.12 102 TRP A O 1
ATOM 850 N N . LEU A 1 103 ? -11.650 -0.673 2.053 1.00 90.81 103 LEU A N 1
ATOM 851 C CA . LEU A 1 103 ? -11.784 0.553 1.255 1.00 90.81 103 LEU A CA 1
ATOM 852 C C . LEU A 1 103 ? -11.055 1.729 1.912 1.00 90.81 103 LEU A C 1
ATOM 854 O O . LEU A 1 103 ? -10.381 2.491 1.217 1.00 90.81 103 LEU A O 1
ATOM 858 N N . PHE A 1 104 ? -11.113 1.842 3.244 1.00 92.62 104 PHE A N 1
ATOM 859 C CA . PHE A 1 104 ? -10.322 2.825 3.983 1.00 92.62 104 PHE A CA 1
ATOM 860 C C . PHE A 1 104 ? -8.821 2.626 3.744 1.00 92.62 104 PHE A C 1
ATOM 862 O O . PHE A 1 104 ? -8.110 3.594 3.473 1.00 92.62 104 PHE A O 1
ATOM 869 N N . GLY A 1 105 ? -8.334 1.384 3.800 1.00 92.69 105 GLY A N 1
ATOM 870 C CA . GLY A 1 105 ? -6.940 1.046 3.507 1.00 92.69 105 GLY A CA 1
ATOM 871 C C . GLY A 1 105 ? -6.519 1.445 2.092 1.00 92.69 105 GLY A C 1
ATOM 872 O O . GLY A 1 105 ? -5.495 2.109 1.913 1.00 92.69 105 GLY A O 1
ATOM 873 N N . VAL A 1 106 ? -7.342 1.125 1.088 1.00 92.94 106 VAL A N 1
ATOM 874 C CA . VAL A 1 106 ? -7.111 1.544 -0.306 1.00 92.94 106 VAL A CA 1
ATOM 875 C C . VAL A 1 106 ? -7.035 3.062 -0.409 1.00 92.94 106 VAL A C 1
ATOM 877 O O . VAL A 1 106 ? -6.073 3.596 -0.965 1.00 92.94 106 VAL A O 1
ATOM 880 N N . LYS A 1 107 ? -8.010 3.766 0.174 1.00 94.44 107 LYS A N 1
ATOM 881 C CA . LYS A 1 107 ? -8.045 5.230 0.213 1.00 94.44 107 LYS A CA 1
ATOM 882 C C . LYS A 1 107 ? -6.779 5.801 0.843 1.00 94.44 107 LYS A C 1
ATOM 884 O O . LYS A 1 107 ? -6.158 6.703 0.285 1.00 94.44 107 LYS A O 1
ATOM 889 N N . TYR A 1 108 ? -6.376 5.253 1.988 1.00 96.00 108 TYR A N 1
ATOM 890 C CA . TYR A 1 108 ? -5.197 5.684 2.726 1.00 96.00 108 TYR A CA 1
ATOM 891 C C . TYR A 1 108 ? -3.928 5.578 1.874 1.00 96.00 108 TYR A C 1
ATOM 893 O O . TYR A 1 108 ? -3.150 6.533 1.827 1.00 96.00 108 TYR A O 1
ATOM 901 N N . VAL A 1 109 ? -3.738 4.466 1.155 1.00 96.00 109 VAL A N 1
ATOM 902 C CA . VAL A 1 109 ? -2.583 4.277 0.262 1.00 96.00 109 VAL A CA 1
ATOM 903 C C . VAL A 1 109 ? -2.639 5.220 -0.942 1.00 96.00 109 VAL A C 1
ATOM 905 O O . VAL A 1 109 ? -1.613 5.785 -1.318 1.00 96.00 109 VAL A O 1
ATOM 908 N N . LEU A 1 110 ? -3.814 5.426 -1.541 1.00 96.00 110 LEU A N 1
ATOM 909 C CA . LEU A 1 110 ? -3.978 6.329 -2.686 1.00 96.00 110 LEU A CA 1
ATOM 910 C C . LEU A 1 110 ? -3.653 7.783 -2.326 1.00 96.00 110 LEU A C 1
ATOM 912 O O . LEU A 1 110 ? -2.884 8.435 -3.039 1.00 96.00 110 LEU A O 1
ATOM 916 N N . ASP A 1 111 ? -4.192 8.261 -1.207 1.00 96.12 111 ASP A N 1
ATOM 917 C CA . ASP A 1 111 ? -4.128 9.670 -0.814 1.00 96.12 111 ASP A CA 1
ATOM 918 C C . ASP A 1 111 ? -2.834 10.035 -0.077 1.00 96.12 111 ASP A C 1
ATOM 920 O O . ASP A 1 111 ? -2.435 11.204 -0.042 1.00 96.12 111 ASP A O 1
ATOM 924 N N . THR A 1 112 ? -2.141 9.051 0.502 1.00 97.62 112 THR A N 1
ATOM 925 C CA . THR A 1 112 ? -0.911 9.296 1.259 1.00 97.62 112 THR A CA 1
ATOM 926 C C . THR A 1 112 ? 0.327 9.105 0.371 1.00 97.62 112 THR A C 1
ATOM 928 O O . THR A 1 112 ? 0.497 8.071 -0.280 1.00 97.62 112 THR A O 1
ATOM 931 N N . PRO A 1 113 ? 1.263 10.074 0.329 1.00 96.50 113 PRO A N 1
ATOM 932 C CA . PRO A 1 113 ? 2.545 9.883 -0.342 1.00 96.50 113 PRO A CA 1
ATOM 933 C C . PRO A 1 113 ? 3.309 8.680 0.222 1.00 96.50 113 PRO A C 1
ATOM 935 O O . PRO A 1 113 ? 3.430 8.557 1.439 1.00 96.50 113 PRO A O 1
ATOM 938 N N . HIS A 1 114 ? 3.908 7.863 -0.652 1.00 95.12 114 HIS A N 1
ATOM 939 C CA . HIS A 1 114 ? 4.661 6.652 -0.284 1.00 95.12 114 HIS A CA 1
ATOM 940 C C . HIS A 1 114 ? 5.597 6.859 0.922 1.00 95.12 114 HIS A C 1
ATOM 942 O O . HIS A 1 114 ? 5.508 6.141 1.911 1.00 95.12 114 HIS A O 1
ATOM 948 N N . GLN A 1 115 ? 6.434 7.902 0.886 1.00 95.44 115 GLN A N 1
ATOM 949 C CA . GLN A 1 115 ? 7.400 8.196 1.953 1.00 95.44 115 GLN A CA 1
ATOM 950 C C . GLN A 1 115 ? 6.741 8.492 3.309 1.00 95.44 115 GLN A C 1
ATOM 952 O O . GLN A 1 115 ? 7.320 8.188 4.345 1.00 95.44 115 GLN A O 1
ATOM 957 N N . LYS A 1 116 ? 5.535 9.076 3.321 1.00 98.00 116 LYS A N 1
ATOM 958 C CA . LYS A 1 116 ? 4.793 9.337 4.562 1.00 98.00 116 LYS A CA 1
ATOM 959 C C . LYS A 1 116 ? 4.194 8.059 5.144 1.00 98.00 116 LYS A C 1
ATOM 961 O O . LYS A 1 116 ? 4.175 7.924 6.365 1.00 98.00 116 LYS A O 1
ATOM 966 N N . ILE A 1 117 ? 3.731 7.140 4.291 1.00 97.94 117 ILE A N 1
ATOM 967 C CA . ILE A 1 117 ? 3.267 5.818 4.731 1.00 97.94 117 ILE A CA 1
ATOM 968 C C . ILE A 1 117 ? 4.433 5.074 5.388 1.00 97.94 117 ILE A C 1
ATOM 970 O O . ILE A 1 117 ? 4.332 4.702 6.555 1.00 97.94 117 ILE A O 1
ATOM 974 N N . VAL A 1 118 ? 5.565 4.980 4.675 1.00 96.00 118 VAL A N 1
ATOM 975 C CA . VAL A 1 118 ? 6.784 4.313 5.159 1.00 96.00 118 VAL A CA 1
ATOM 976 C C . VAL A 1 118 ? 7.241 4.901 6.490 1.00 96.00 118 VAL A C 1
ATOM 978 O O . VAL A 1 118 ? 7.321 4.168 7.470 1.00 96.00 118 VAL A O 1
ATOM 981 N N . ALA A 1 119 ? 7.396 6.226 6.576 1.00 97.44 119 ALA A N 1
ATOM 982 C CA . ALA A 1 119 ? 7.816 6.894 7.809 1.00 97.44 119 ALA A CA 1
ATOM 983 C C . ALA A 1 119 ? 6.851 6.658 8.987 1.00 97.44 119 ALA A C 1
ATOM 985 O O . ALA A 1 119 ? 7.285 6.562 10.135 1.00 97.44 119 ALA A O 1
ATOM 986 N N . THR A 1 120 ? 5.543 6.553 8.723 1.00 98.19 120 THR A N 1
ATOM 987 C CA . THR A 1 120 ? 4.546 6.236 9.758 1.00 98.19 120 THR A CA 1
ATOM 988 C C . THR A 1 120 ? 4.738 4.809 10.273 1.00 98.19 120 THR A C 1
ATOM 990 O O . THR A 1 120 ? 4.787 4.601 11.487 1.00 98.19 120 THR A O 1
ATOM 993 N N . GLY A 1 121 ? 4.892 3.832 9.374 1.00 96.56 121 GLY A N 1
ATOM 994 C CA . GLY A 1 121 ? 5.155 2.442 9.751 1.00 96.56 121 GLY A CA 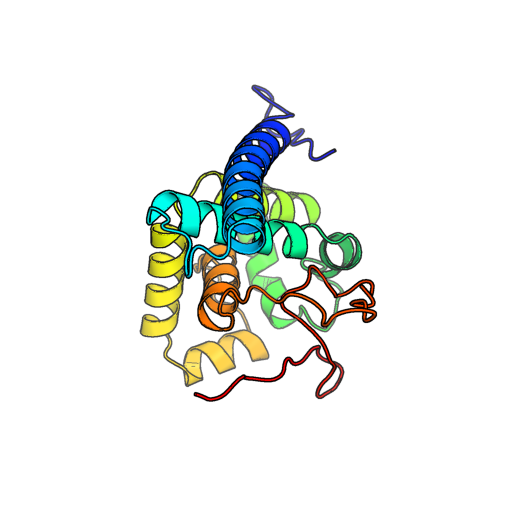1
ATOM 995 C C . GLY A 1 121 ? 6.497 2.267 10.468 1.00 96.56 121 GLY A C 1
ATOM 996 O O . GLY A 1 121 ? 6.541 1.633 11.519 1.00 96.56 121 GLY A O 1
ATOM 997 N N . GLU A 1 122 ? 7.570 2.895 9.982 1.00 95.56 122 GLU A N 1
ATOM 998 C CA . GLU A 1 122 ? 8.901 2.865 10.608 1.00 95.56 122 GLU A CA 1
ATOM 999 C C . GLU A 1 122 ? 8.886 3.464 12.021 1.00 95.56 122 GLU A C 1
ATOM 1001 O O . GLU A 1 122 ? 9.504 2.922 12.939 1.00 95.56 122 GLU A O 1
ATOM 1006 N N . ALA A 1 123 ? 8.152 4.562 12.237 1.00 97.44 123 ALA A N 1
ATOM 1007 C CA . ALA A 1 123 ? 8.012 5.164 13.563 1.00 97.44 123 ALA A CA 1
ATOM 1008 C C . ALA A 1 123 ? 7.331 4.207 14.555 1.00 97.44 123 ALA A C 1
ATOM 1010 O O . ALA A 1 123 ? 7.753 4.110 15.712 1.00 97.44 123 ALA A O 1
ATOM 1011 N N . ILE A 1 124 ? 6.317 3.465 14.099 1.00 96.38 124 ILE A N 1
ATOM 1012 C CA . ILE A 1 124 ? 5.647 2.430 14.893 1.00 96.38 124 ILE A CA 1
ATOM 1013 C C . ILE A 1 124 ? 6.616 1.274 15.164 1.00 96.38 124 ILE A C 1
ATOM 1015 O O . ILE A 1 124 ? 6.837 0.924 16.322 1.00 96.38 124 ILE A O 1
ATOM 1019 N N . GLN A 1 125 ? 7.275 0.736 14.138 1.00 93.81 125 GLN A N 1
ATOM 1020 C CA . GLN A 1 125 ? 8.253 -0.345 14.298 1.00 93.81 125 GLN A CA 1
ATOM 1021 C C . GLN A 1 125 ? 9.375 0.031 15.275 1.00 93.81 125 GLN A C 1
ATOM 1023 O O . GLN A 1 125 ? 9.746 -0.770 16.132 1.00 93.81 125 GLN A O 1
ATOM 1028 N N . LYS A 1 126 ? 9.869 1.273 15.217 1.00 95.56 126 LYS A N 1
ATOM 1029 C CA . LYS A 1 126 ? 10.873 1.796 16.150 1.00 95.56 126 LYS A CA 1
ATOM 1030 C C . LYS A 1 126 ? 10.349 1.892 17.583 1.00 95.56 126 LYS A C 1
ATOM 1032 O O . LYS A 1 126 ? 11.098 1.599 18.510 1.00 95.56 126 LYS A O 1
ATOM 1037 N N . LYS A 1 127 ? 9.087 2.295 17.774 1.00 95.94 127 LYS A N 1
ATOM 1038 C CA . LYS A 1 127 ? 8.449 2.400 19.099 1.00 95.94 127 LYS A CA 1
ATOM 1039 C C . LYS A 1 127 ? 8.378 1.043 19.804 1.00 95.94 127 LYS A C 1
ATOM 1041 O O . LYS A 1 127 ? 8.687 0.971 20.988 1.00 95.94 127 LYS A O 1
ATOM 1046 N N . TYR A 1 128 ? 7.964 -0.010 19.099 1.00 93.88 128 TYR A N 1
ATOM 1047 C CA . TYR A 1 128 ? 7.771 -1.338 19.701 1.00 93.88 128 TYR A CA 1
ATOM 1048 C C . TYR A 1 128 ? 9.026 -2.222 19.631 1.00 93.88 128 TYR A C 1
ATOM 1050 O O . TYR A 1 128 ? 9.175 -3.149 20.429 1.00 93.88 128 TYR A O 1
ATOM 1058 N N . GLY A 1 129 ? 9.939 -1.945 18.697 1.00 94.12 129 GLY A N 1
ATOM 1059 C CA . GLY A 1 129 ? 11.105 -2.778 18.417 1.00 94.12 129 GLY A CA 1
ATOM 1060 C C . GLY A 1 129 ? 10.735 -4.169 17.870 1.00 94.12 129 GLY A C 1
ATOM 1061 O O . GLY A 1 129 ? 9.562 -4.549 17.855 1.00 94.12 129 GLY A O 1
ATOM 1062 N N . PRO A 1 130 ? 11.719 -4.983 17.444 1.00 89.62 130 PRO A N 1
ATOM 1063 C CA . PRO A 1 130 ? 11.450 -6.276 16.806 1.00 89.62 130 PRO A CA 1
ATOM 1064 C C . PRO A 1 130 ? 10.618 -7.237 17.670 1.00 89.62 130 PRO A C 1
ATOM 1066 O O . PRO A 1 130 ? 9.678 -7.863 17.186 1.00 89.62 130 PRO A O 1
ATOM 1069 N N . GLN A 1 131 ? 10.922 -7.319 18.970 1.00 91.44 131 GLN A N 1
ATOM 1070 C CA . GLN A 1 131 ? 10.200 -8.189 19.905 1.00 91.44 131 GLN A CA 1
ATOM 1071 C C . GLN A 1 131 ? 8.773 -7.696 20.173 1.00 91.44 131 GLN A C 1
ATOM 1073 O O . GLN A 1 131 ? 7.852 -8.507 20.251 1.00 91.44 131 GLN A O 1
ATOM 1078 N N . GLY A 1 132 ? 8.572 -6.378 20.289 1.00 92.94 132 GLY A N 1
ATOM 1079 C CA . GLY A 1 132 ? 7.241 -5.805 20.466 1.00 92.94 132 GLY A CA 1
ATOM 1080 C C . GLY A 1 132 ? 6.375 -5.994 19.224 1.00 92.94 132 GLY A C 1
ATOM 1081 O O . GLY A 1 132 ? 5.224 -6.398 19.358 1.00 92.94 132 GLY A O 1
ATOM 1082 N N . MET A 1 133 ? 6.942 -5.812 18.026 1.00 91.50 133 MET A N 1
ATOM 1083 C CA . MET A 1 133 ? 6.253 -6.102 16.764 1.00 91.50 133 MET A CA 1
ATOM 1084 C C . MET A 1 133 ? 5.847 -7.576 16.673 1.00 91.50 133 MET A C 1
ATOM 1086 O O . MET A 1 133 ? 4.682 -7.869 16.419 1.00 91.50 133 MET A O 1
ATOM 1090 N N . MET A 1 134 ? 6.768 -8.506 16.956 1.00 88.06 134 MET A N 1
ATOM 1091 C CA . MET A 1 134 ? 6.468 -9.944 16.959 1.00 88.06 134 MET A CA 1
ATOM 1092 C C . MET A 1 134 ? 5.355 -10.291 17.953 1.00 88.06 134 MET A C 1
ATOM 1094 O O . MET A 1 134 ? 4.444 -11.059 17.642 1.00 88.06 134 MET A O 1
ATOM 1098 N N . LYS A 1 135 ? 5.389 -9.691 19.147 1.00 90.50 135 LYS A N 1
ATOM 1099 C CA . LYS A 1 135 ? 4.330 -9.869 20.140 1.00 90.50 135 LYS A CA 1
ATOM 1100 C C . LYS A 1 135 ? 2.991 -9.338 19.623 1.00 90.50 135 LYS A C 1
ATOM 1102 O O . LYS A 1 135 ? 1.996 -10.041 19.760 1.00 90.50 135 LYS A O 1
ATOM 1107 N N . MET A 1 136 ? 2.942 -8.156 19.005 1.00 89.25 136 MET A N 1
ATOM 1108 C CA . MET A 1 136 ? 1.689 -7.620 18.452 1.00 89.25 136 MET A CA 1
ATOM 1109 C C . MET A 1 136 ? 1.078 -8.553 17.401 1.00 89.25 136 MET A C 1
ATOM 1111 O O . MET A 1 136 ? -0.100 -8.882 17.504 1.00 89.25 136 MET A O 1
ATOM 1115 N N . TYR A 1 137 ? 1.878 -9.044 16.451 1.00 85.50 137 TYR A N 1
ATOM 1116 C CA . TYR A 1 137 ? 1.396 -9.932 15.385 1.00 85.50 137 TYR A CA 1
ATOM 1117 C C . TYR A 1 137 ? 0.970 -11.321 15.860 1.00 85.50 137 TYR A C 1
ATOM 1119 O O . TYR A 1 137 ? 0.229 -11.994 15.159 1.00 85.50 137 TYR A O 1
ATOM 1127 N N . THR A 1 138 ? 1.421 -11.765 17.033 1.00 86.25 138 THR A N 1
ATOM 1128 C CA . THR A 1 138 ? 1.082 -13.093 17.573 1.00 86.25 138 THR A CA 1
ATOM 1129 C C . THR A 1 138 ? 0.027 -13.059 18.671 1.00 86.25 138 THR A C 1
ATOM 1131 O O . THR A 1 138 ? -0.507 -14.106 19.026 1.00 86.25 138 THR A O 1
ATOM 1134 N N . THR A 1 139 ? -0.265 -11.885 19.239 1.00 89.38 139 THR A N 1
ATOM 1135 C CA . THR A 1 139 ? -1.147 -11.775 20.410 1.00 89.38 139 THR A CA 1
ATOM 1136 C C . THR A 1 139 ? -2.281 -10.786 20.190 1.00 89.38 139 THR A C 1
ATOM 1138 O O . THR A 1 139 ? -3.437 -11.192 20.138 1.00 89.38 139 THR A O 1
ATOM 1141 N N . SER A 1 140 ? -1.973 -9.498 20.064 1.00 91.38 140 SER A N 1
ATOM 1142 C CA . SER A 1 140 ? -2.961 -8.448 19.835 1.00 91.38 140 SER A CA 1
ATOM 1143 C C . SER A 1 140 ? -2.296 -7.230 19.219 1.00 91.38 140 SER A C 1
ATOM 1145 O O . SER A 1 140 ? -1.289 -6.735 19.735 1.00 91.38 140 SER A O 1
ATOM 1147 N N . ILE A 1 141 ? -2.912 -6.703 18.166 1.00 92.06 141 ILE A N 1
ATOM 1148 C CA . ILE A 1 141 ? -2.552 -5.407 17.599 1.00 92.06 141 ILE A CA 1
ATOM 1149 C C . ILE A 1 141 ? -2.959 -4.300 18.582 1.00 92.06 141 ILE A C 1
ATOM 1151 O O . ILE A 1 141 ? -4.042 -4.342 19.170 1.00 92.06 141 ILE A O 1
ATOM 1155 N N . ASP A 1 142 ? -2.070 -3.327 18.784 1.00 93.19 142 ASP A N 1
ATOM 1156 C CA . ASP A 1 142 ? -2.352 -2.129 19.578 1.00 93.19 142 ASP A CA 1
ATOM 1157 C C . ASP A 1 142 ? -3.437 -1.287 18.884 1.00 93.19 142 ASP A C 1
ATOM 1159 O O . ASP A 1 142 ? -3.368 -1.028 17.684 1.00 93.19 142 ASP A O 1
ATOM 1163 N N . LEU A 1 143 ? -4.461 -0.879 19.633 1.00 93.56 143 LEU A N 1
ATOM 1164 C CA . LEU A 1 143 ? -5.679 -0.266 19.100 1.00 93.56 143 LEU A CA 1
ATOM 1165 C C . LEU A 1 143 ? -5.451 1.103 18.445 1.00 93.56 143 LEU A C 1
ATOM 1167 O O . LEU A 1 143 ? -6.250 1.506 17.596 1.00 93.56 143 LEU A O 1
ATOM 1171 N N . ASP A 1 144 ? -4.379 1.803 18.821 1.00 91.94 144 ASP A N 1
ATOM 1172 C CA . ASP A 1 144 ? -4.119 3.181 18.396 1.00 91.94 144 ASP A CA 1
ATOM 1173 C C . ASP A 1 144 ? -3.144 3.289 17.219 1.00 91.94 144 ASP A C 1
ATOM 1175 O O . ASP A 1 144 ? -2.856 4.394 16.744 1.00 91.94 144 ASP A O 1
ATOM 1179 N N . ILE A 1 145 ? -2.627 2.165 16.715 1.00 94.25 145 ILE A N 1
ATOM 1180 C CA . ILE A 1 145 ? -1.688 2.193 15.593 1.00 94.25 145 ILE A CA 1
ATOM 1181 C C . ILE A 1 145 ? -2.414 2.328 14.255 1.00 94.25 145 ILE A C 1
ATOM 1183 O O . ILE A 1 145 ? -3.518 1.816 14.044 1.00 94.25 145 ILE A O 1
ATOM 1187 N N . ASN A 1 146 ? -1.732 2.958 13.299 1.00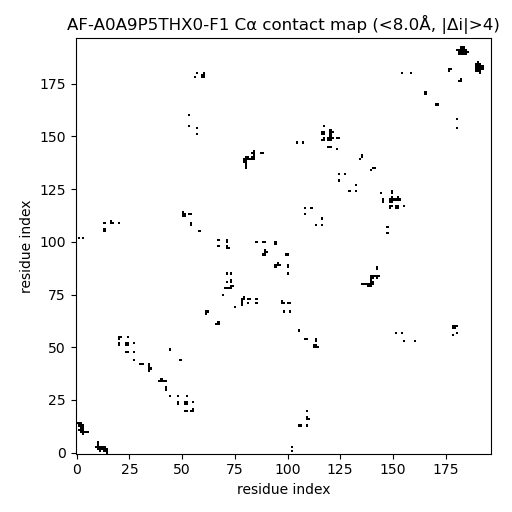 95.06 146 ASN A N 1
ATOM 1188 C CA . ASN A 1 146 ? -2.136 2.908 11.902 1.00 95.06 146 ASN A CA 1
ATOM 1189 C C . ASN A 1 146 ? -1.684 1.576 11.289 1.00 95.06 146 ASN A C 1
ATOM 1191 O O . ASN A 1 146 ? -0.591 1.485 10.728 1.00 95.06 146 ASN A O 1
ATOM 1195 N N . PHE A 1 147 ? -2.522 0.546 11.417 1.00 92.81 147 PHE A N 1
ATOM 1196 C CA . PHE A 1 147 ? -2.211 -0.790 10.911 1.00 92.81 147 PHE A CA 1
ATOM 1197 C C . PHE A 1 147 ? -1.964 -0.803 9.395 1.00 92.81 147 PHE A C 1
ATOM 1199 O O . PHE A 1 147 ? -1.015 -1.437 8.955 1.00 92.81 147 PHE A O 1
ATOM 1206 N N . HIS A 1 148 ? -2.727 -0.035 8.605 1.00 93.94 148 HIS A N 1
ATOM 1207 C CA . HIS A 1 148 ? -2.517 0.058 7.153 1.00 93.94 148 HIS A CA 1
ATOM 1208 C C . HIS A 1 148 ? -1.119 0.576 6.794 1.00 93.94 148 HIS A C 1
ATOM 1210 O O . HIS A 1 148 ? -0.505 0.091 5.847 1.00 93.94 148 HIS A O 1
ATOM 1216 N N . ALA A 1 149 ? -0.591 1.543 7.553 1.00 96.12 149 ALA A N 1
ATOM 1217 C CA . ALA A 1 149 ? 0.777 2.013 7.359 1.00 96.12 149 ALA A CA 1
ATOM 1218 C C . ALA A 1 149 ? 1.806 0.950 7.751 1.00 96.12 149 ALA A C 1
ATOM 1220 O O . ALA A 1 149 ? 2.785 0.764 7.039 1.00 96.12 149 ALA A O 1
ATOM 1221 N N . VAL A 1 150 ? 1.586 0.246 8.865 1.00 92.81 150 VAL A N 1
ATOM 1222 C CA . VAL A 1 150 ? 2.484 -0.825 9.314 1.00 92.81 150 VAL A CA 1
ATOM 1223 C C . VAL A 1 150 ? 2.548 -1.949 8.283 1.00 92.81 150 VAL A C 1
ATOM 1225 O O . VAL A 1 150 ? 3.649 -2.334 7.898 1.00 92.81 150 VAL A O 1
ATOM 1228 N N . ASP A 1 151 ? 1.398 -2.439 7.824 1.00 88.12 151 ASP A N 1
ATOM 1229 C CA . ASP A 1 151 ? 1.319 -3.498 6.819 1.00 88.12 151 ASP A CA 1
ATOM 1230 C C . ASP A 1 151 ? 1.997 -3.080 5.509 1.00 88.12 151 ASP A C 1
ATOM 1232 O O . ASP A 1 151 ? 2.908 -3.759 5.030 1.00 88.12 151 ASP A O 1
ATOM 1236 N N . TYR A 1 152 ? 1.645 -1.901 4.983 1.00 91.75 152 TYR A N 1
ATOM 1237 C CA . TYR A 1 152 ? 2.277 -1.368 3.780 1.00 91.75 152 TYR A CA 1
ATOM 1238 C C . TYR A 1 152 ? 3.799 -1.282 3.925 1.00 91.75 152 TYR A C 1
ATOM 1240 O O . TYR A 1 152 ? 4.523 -1.668 3.008 1.00 91.75 152 TYR A O 1
ATOM 1248 N N . THR A 1 153 ? 4.300 -0.778 5.059 1.00 91.44 153 THR A N 1
ATOM 1249 C CA . THR A 1 153 ? 5.741 -0.646 5.309 1.00 91.44 153 THR A CA 1
ATOM 1250 C C . THR A 1 153 ? 6.426 -2.002 5.398 1.00 91.44 153 THR A C 1
ATOM 1252 O O . THR A 1 153 ? 7.484 -2.165 4.805 1.00 91.44 153 THR A O 1
ATOM 1255 N N . VAL A 1 154 ? 5.828 -2.999 6.062 1.00 84.69 154 VAL A N 1
ATOM 1256 C CA . VAL A 1 154 ? 6.391 -4.361 6.113 1.00 84.69 154 VAL A CA 1
ATOM 1257 C C . VAL A 1 154 ? 6.577 -4.914 4.706 1.00 84.69 154 VAL A C 1
ATOM 1259 O O . VAL A 1 154 ? 7.649 -5.429 4.389 1.00 84.69 154 VAL A O 1
ATOM 1262 N N . ILE A 1 155 ? 5.571 -4.766 3.847 1.00 81.19 155 ILE A N 1
ATOM 1263 C CA . ILE A 1 155 ? 5.657 -5.191 2.452 1.00 81.19 155 ILE A CA 1
ATOM 1264 C C . ILE A 1 155 ? 6.705 -4.358 1.703 1.00 81.19 155 ILE A C 1
ATOM 1266 O O . ILE A 1 155 ? 7.588 -4.906 1.052 1.00 81.19 155 ILE A O 1
ATOM 1270 N N . ALA A 1 156 ? 6.675 -3.033 1.822 1.00 84.00 156 ALA A N 1
ATOM 1271 C CA . ALA A 1 156 ? 7.648 -2.172 1.163 1.00 84.00 156 ALA A CA 1
ATOM 1272 C C . ALA A 1 156 ? 9.098 -2.539 1.548 1.00 84.00 156 ALA A C 1
ATOM 1274 O O . ALA A 1 156 ? 9.945 -2.665 0.667 1.00 84.00 156 ALA A O 1
ATOM 1275 N N . ASP A 1 157 ? 9.391 -2.763 2.821 1.00 83.06 157 ASP A N 1
ATOM 1276 C CA . ASP A 1 157 ? 10.756 -3.036 3.284 1.00 83.06 157 ASP A CA 1
ATOM 1277 C C . ASP A 1 157 ? 11.202 -4.471 3.000 1.00 83.06 157 ASP A C 1
ATOM 1279 O O . ASP A 1 157 ? 12.393 -4.735 2.824 1.00 83.06 157 ASP A O 1
ATOM 1283 N N . SER A 1 158 ? 10.255 -5.408 2.927 1.00 71.75 158 SER A N 1
ATOM 1284 C CA . SER A 1 158 ? 10.556 -6.815 2.650 1.00 71.75 158 SER A CA 1
ATOM 1285 C C . SER A 1 158 ? 10.882 -7.075 1.180 1.00 71.75 158 SER A C 1
ATOM 1287 O O . SER A 1 158 ? 11.517 -8.087 0.880 1.00 71.75 158 SER A O 1
ATOM 1289 N N . PHE A 1 159 ? 10.481 -6.179 0.267 1.00 68.56 159 PHE A N 1
ATOM 1290 C CA . PHE A 1 159 ? 10.589 -6.407 -1.173 1.00 68.56 159 PHE A CA 1
ATOM 1291 C C . PHE A 1 159 ? 11.327 -5.292 -1.922 1.00 68.56 159 PHE A C 1
ATOM 1293 O O . PHE A 1 159 ? 11.038 -4.092 -1.830 1.00 68.56 159 PHE A O 1
ATOM 1300 N N . PHE A 1 160 ? 12.253 -5.730 -2.773 1.00 68.81 160 PHE A N 1
ATOM 1301 C CA . PHE A 1 160 ? 12.881 -4.892 -3.782 1.00 68.81 160 PHE A CA 1
ATOM 1302 C C . PHE A 1 160 ? 12.160 -5.074 -5.111 1.00 68.81 160 PHE A C 1
ATOM 1304 O O . PHE A 1 160 ? 11.750 -6.176 -5.466 1.00 68.81 160 PHE A O 1
ATOM 1311 N N . LEU A 1 161 ? 12.019 -3.981 -5.855 1.00 70.12 161 LEU A N 1
ATOM 1312 C CA . LEU A 1 161 ? 11.524 -4.064 -7.217 1.00 70.12 161 LEU A CA 1
ATOM 1313 C C . LEU A 1 161 ? 12.619 -4.676 -8.097 1.00 70.12 161 LEU A C 1
ATOM 1315 O O . LEU A 1 161 ? 13.674 -4.067 -8.268 1.00 70.12 161 LEU A O 1
ATOM 1319 N N . GLY A 1 162 ? 12.353 -5.861 -8.640 1.00 70.94 162 GLY A N 1
ATOM 1320 C CA . GLY A 1 162 ? 13.159 -6.494 -9.678 1.00 70.94 162 GLY A CA 1
ATOM 1321 C C . GLY A 1 162 ? 12.418 -6.464 -11.010 1.00 70.94 162 GLY A C 1
ATOM 1322 O O . GLY A 1 162 ? 11.209 -6.676 -11.045 1.00 70.94 162 GLY A O 1
ATOM 1323 N N . ILE A 1 163 ? 13.144 -6.202 -12.092 1.00 72.69 163 ILE A N 1
ATOM 1324 C CA . ILE A 1 163 ? 12.647 -6.328 -13.464 1.00 72.69 163 ILE A CA 1
ATOM 1325 C C . ILE A 1 163 ? 13.446 -7.462 -14.091 1.00 72.69 163 ILE A C 1
ATOM 1327 O O . ILE A 1 163 ? 14.673 -7.454 -14.010 1.00 72.69 163 ILE A O 1
ATOM 1331 N N . TRP A 1 164 ? 12.741 -8.441 -14.646 1.00 72.56 164 TRP A N 1
ATOM 1332 C CA . TRP A 1 164 ? 13.323 -9.643 -15.230 1.00 72.56 164 TRP A CA 1
ATOM 1333 C C . TRP A 1 164 ? 12.746 -9.837 -16.626 1.00 72.56 164 TRP A C 1
ATOM 1335 O O . TRP A 1 164 ? 11.563 -9.585 -16.851 1.00 72.56 164 TRP A O 1
ATOM 1345 N N . GLU A 1 165 ? 13.593 -10.293 -17.535 1.00 74.25 165 GLU A N 1
ATOM 1346 C CA . GLU A 1 165 ? 13.246 -10.669 -18.900 1.00 74.25 165 GLU A CA 1
ATOM 1347 C C . GLU A 1 165 ? 13.538 -12.165 -19.052 1.00 74.25 165 GLU A C 1
ATOM 1349 O O . GLU A 1 165 ? 14.526 -12.658 -18.499 1.00 74.25 165 GLU A O 1
ATOM 1354 N N . ALA A 1 166 ? 12.637 -12.901 -19.704 1.00 78.00 166 ALA A N 1
ATOM 1355 C CA . ALA A 1 166 ? 12.857 -14.319 -19.967 1.00 78.00 166 ALA A CA 1
ATOM 1356 C C . ALA A 1 166 ? 13.970 -14.468 -21.015 1.00 78.00 166 ALA A C 1
ATOM 1358 O O . ALA A 1 166 ? 14.139 -13.590 -21.859 1.00 78.00 166 ALA A O 1
ATOM 1359 N N . ALA A 1 167 ? 14.734 -15.559 -20.964 1.00 79.62 167 ALA A N 1
ATOM 1360 C CA . ALA A 1 167 ? 15.731 -15.819 -21.997 1.00 79.62 167 ALA A CA 1
ATOM 1361 C C . ALA A 1 167 ? 15.063 -16.100 -23.356 1.00 79.62 167 ALA A C 1
ATOM 1363 O O . ALA A 1 167 ? 13.885 -16.455 -23.424 1.00 79.62 167 ALA A O 1
ATOM 1364 N N . ASP A 1 168 ? 15.826 -15.977 -24.444 1.00 84.88 168 ASP A N 1
ATOM 1365 C CA . ASP A 1 168 ? 15.330 -16.248 -25.795 1.00 84.88 168 ASP A CA 1
ATOM 1366 C C . ASP A 1 168 ? 14.713 -17.652 -25.902 1.00 84.88 168 ASP A C 1
ATOM 1368 O O . ASP A 1 168 ? 15.371 -18.667 -25.669 1.00 84.88 168 ASP A O 1
ATOM 1372 N N . GLY A 1 169 ? 13.439 -17.709 -26.297 1.00 88.88 169 GLY A N 1
ATOM 1373 C CA . GLY A 1 169 ? 12.688 -18.961 -26.417 1.00 88.88 169 GLY A CA 1
ATOM 1374 C C . GLY A 1 169 ? 12.146 -19.518 -25.096 1.00 88.88 169 GLY A C 1
ATOM 1375 O O . GLY A 1 169 ? 11.537 -20.588 -25.112 1.00 88.88 169 GLY A O 1
ATOM 1376 N N . GLU A 1 170 ? 12.326 -18.808 -23.981 1.00 87.69 170 GLU A N 1
ATOM 1377 C CA . GLU A 1 170 ? 11.709 -19.106 -22.689 1.00 87.69 170 GLU A CA 1
ATOM 1378 C C . GLU A 1 170 ? 10.529 -18.165 -22.403 1.00 87.69 170 GLU A C 1
ATOM 1380 O O . GLU A 1 170 ? 10.391 -17.087 -22.982 1.00 87.69 170 GLU A O 1
ATOM 1385 N N . GLU A 1 171 ? 9.658 -18.569 -21.480 1.00 78.69 171 GLU A N 1
ATOM 1386 C CA . GLU A 1 171 ? 8.541 -17.753 -21.010 1.00 78.69 171 GLU A CA 1
ATOM 1387 C C . GLU A 1 171 ? 8.397 -17.857 -19.490 1.00 78.69 171 GLU A C 1
ATOM 1389 O O . GLU A 1 171 ? 8.669 -18.898 -18.887 1.00 78.69 171 GLU A O 1
ATOM 1394 N N . PHE A 1 172 ? 7.927 -16.783 -18.855 1.00 75.94 172 PHE A N 1
ATOM 1395 C CA . PHE A 1 172 ? 7.493 -16.855 -17.465 1.00 75.94 172 PHE A CA 1
ATOM 1396 C C . PHE A 1 172 ? 6.066 -17.399 -17.396 1.00 75.94 172 PHE A C 1
ATOM 1398 O O . PHE A 1 172 ? 5.135 -16.809 -17.946 1.00 75.94 172 PHE A O 1
ATOM 1405 N N . ILE A 1 173 ? 5.867 -18.481 -16.644 1.00 68.94 173 ILE A N 1
ATOM 1406 C CA . ILE A 1 173 ? 4.523 -18.957 -16.316 1.00 68.94 173 ILE A CA 1
ATOM 1407 C C . ILE A 1 173 ? 3.980 -18.100 -15.176 1.00 68.94 173 ILE A C 1
ATOM 1409 O O . ILE A 1 173 ? 4.367 -18.257 -14.017 1.00 68.94 173 ILE A O 1
ATOM 1413 N N . MET A 1 174 ? 3.052 -17.201 -15.499 1.00 62.66 174 MET A N 1
ATOM 1414 C CA . MET A 1 174 ? 2.357 -16.427 -14.477 1.00 62.66 174 MET A CA 1
ATOM 1415 C C . MET A 1 174 ? 1.247 -17.261 -13.824 1.00 62.66 174 MET A C 1
ATOM 1417 O O . MET A 1 174 ? 0.212 -17.539 -14.427 1.00 62.66 174 MET A O 1
ATOM 1421 N N . CYS A 1 175 ? 1.445 -17.638 -12.566 1.00 56.47 175 CYS A N 1
ATOM 1422 C CA . CYS A 1 175 ? 0.432 -18.229 -11.704 1.00 56.47 175 CYS A CA 1
ATOM 1423 C C . CYS A 1 175 ? -0.422 -17.143 -11.015 1.00 56.47 175 CYS A C 1
ATOM 1425 O O . CYS A 1 175 ? -0.142 -15.944 -11.072 1.00 56.47 175 CYS A O 1
ATOM 1427 N N . SER A 1 176 ? -1.476 -17.551 -10.300 1.00 55.50 176 SER A N 1
ATOM 1428 C CA . SER A 1 176 ? -2.373 -16.637 -9.562 1.00 55.50 176 SER A CA 1
ATOM 1429 C C . SER A 1 176 ? -1.663 -15.777 -8.505 1.00 55.50 176 SER A C 1
ATOM 1431 O O . SER A 1 176 ? -2.225 -14.799 -8.006 1.00 55.50 176 SER A O 1
ATOM 1433 N N . ASN A 1 177 ? -0.415 -16.109 -8.180 1.00 52.97 177 ASN A N 1
ATOM 1434 C CA . ASN A 1 177 ? 0.448 -15.365 -7.287 1.00 52.97 177 ASN A CA 1
ATOM 1435 C C . ASN A 1 177 ? 1.480 -14.461 -7.985 1.00 52.97 177 ASN A C 1
ATOM 1437 O O . ASN A 1 177 ? 2.089 -13.680 -7.271 1.00 52.97 177 ASN A O 1
ATOM 1441 N N . SER A 1 178 ? 1.593 -14.419 -9.314 1.00 52.91 178 SER A N 1
ATOM 1442 C CA . SER A 1 178 ? 2.696 -13.732 -10.024 1.00 52.91 178 SER A CA 1
ATOM 1443 C C . SER A 1 178 ? 2.691 -12.198 -9.987 1.00 52.91 178 SER A C 1
ATOM 1445 O O . SER A 1 178 ? 3.740 -11.583 -10.099 1.00 52.91 178 SER A O 1
ATOM 1447 N N . PHE A 1 179 ? 1.544 -11.557 -9.735 1.00 52.12 179 PHE A N 1
ATOM 1448 C CA . PHE A 1 179 ? 1.479 -10.127 -9.344 1.00 52.12 179 PHE A CA 1
ATOM 1449 C C . PHE A 1 179 ? 1.548 -9.904 -7.828 1.00 52.12 179 PHE A C 1
ATOM 1451 O O . PHE A 1 179 ? 1.213 -8.847 -7.299 1.00 52.12 179 PHE A O 1
ATOM 1458 N N . GLY A 1 180 ? 1.853 -10.964 -7.101 1.00 47.66 180 GLY A N 1
ATOM 1459 C CA . GLY A 1 180 ? 1.938 -10.979 -5.666 1.00 47.66 180 GLY A CA 1
ATOM 1460 C C . GLY A 1 180 ? 3.392 -10.787 -5.371 1.00 47.66 180 GLY A C 1
ATOM 1461 O O . GLY A 1 180 ? 4.251 -11.316 -6.068 1.00 47.66 180 GLY A O 1
ATOM 1462 N N . LEU A 1 181 ? 3.666 -10.077 -4.298 1.00 49.91 181 LEU A N 1
ATOM 1463 C CA . LEU A 1 181 ? 5.009 -9.954 -3.758 1.00 49.91 181 LEU A CA 1
ATOM 1464 C C . LEU A 1 181 ? 5.489 -11.308 -3.170 1.00 49.91 181 LEU A C 1
ATOM 1466 O O . LEU A 1 181 ? 6.238 -11.333 -2.207 1.00 49.91 181 LEU A O 1
ATOM 1470 N N . TRP A 1 182 ? 4.982 -12.441 -3.679 1.00 42.91 182 TRP A N 1
ATOM 1471 C CA . TRP A 1 182 ? 4.946 -13.724 -3.001 1.00 42.91 182 TRP A CA 1
ATOM 1472 C C . TRP A 1 182 ? 4.951 -14.942 -3.947 1.00 42.91 182 TRP A C 1
ATOM 1474 O O . TRP A 1 182 ? 3.935 -15.256 -4.574 1.00 42.91 182 TRP A O 1
ATOM 1484 N N . GLU A 1 183 ? 6.022 -15.741 -3.915 1.00 37.31 183 GLU A N 1
ATOM 1485 C CA . GLU A 1 183 ? 6.025 -17.154 -4.338 1.00 37.31 183 GLU A CA 1
ATOM 1486 C C . GLU A 1 183 ? 6.414 -18.089 -3.174 1.00 37.31 183 GLU A C 1
ATOM 1488 O O . GLU A 1 183 ? 7.485 -17.925 -2.600 1.00 37.31 183 GLU A O 1
ATOM 1493 N N . GLY A 1 184 ? 5.550 -19.063 -2.826 1.00 39.69 184 GLY A N 1
ATOM 1494 C CA . GLY A 1 184 ? 5.848 -20.145 -1.863 1.00 39.69 184 GLY A CA 1
ATOM 1495 C C . GLY A 1 184 ? 4.984 -20.201 -0.588 1.00 39.69 184 GLY A C 1
ATOM 1496 O O . GLY A 1 184 ? 4.252 -19.264 -0.279 1.00 39.69 184 GLY A O 1
ATOM 1497 N N . ARG A 1 185 ? 5.058 -21.326 0.153 1.00 36.22 185 ARG A N 1
ATOM 1498 C CA . ARG A 1 185 ? 4.469 -21.525 1.498 1.00 36.22 185 ARG A CA 1
ATOM 1499 C C . ARG A 1 185 ? 5.534 -22.001 2.502 1.00 36.22 185 ARG A C 1
ATOM 1501 O O . ARG A 1 185 ? 6.169 -23.019 2.241 1.00 36.22 185 ARG A O 1
ATOM 1508 N N . ILE A 1 186 ? 5.654 -21.365 3.670 1.00 41.19 186 ILE A N 1
ATOM 1509 C CA . ILE A 1 186 ? 6.338 -21.893 4.869 1.00 41.19 186 ILE A CA 1
ATOM 1510 C C . ILE A 1 186 ? 5.332 -21.895 6.027 1.00 41.19 186 ILE A C 1
ATOM 1512 O O . ILE A 1 186 ? 4.611 -20.932 6.251 1.00 41.19 186 ILE A O 1
ATOM 1516 N N . ASN A 1 187 ? 5.235 -23.009 6.760 1.00 38.22 187 ASN A N 1
ATOM 1517 C CA . ASN A 1 187 ? 4.294 -23.185 7.881 1.00 38.22 187 ASN A CA 1
ATOM 1518 C C . ASN A 1 187 ? 2.810 -22.927 7.540 1.00 38.22 187 ASN A C 1
ATOM 1520 O O . ASN A 1 187 ? 2.061 -22.433 8.374 1.00 38.22 187 ASN A O 1
ATOM 1524 N N . LYS A 1 188 ? 2.371 -23.280 6.321 1.00 38.47 188 LYS A N 1
ATOM 1525 C CA . LYS A 1 188 ? 1.041 -22.959 5.741 1.00 38.47 188 LYS A CA 1
ATOM 1526 C C . LYS A 1 188 ? 0.789 -21.472 5.477 1.00 38.47 188 LYS A C 1
ATOM 1528 O O . LYS A 1 188 ? -0.156 -21.165 4.758 1.00 38.47 188 LYS A O 1
ATOM 1533 N N . MET A 1 189 ? 1.646 -20.593 5.971 1.00 35.00 189 MET A N 1
ATOM 1534 C CA . MET A 1 189 ? 1.705 -19.199 5.569 1.00 35.00 189 MET A CA 1
ATOM 1535 C C . MET A 1 189 ? 2.462 -19.110 4.251 1.00 35.00 189 MET A C 1
ATOM 1537 O O . MET A 1 189 ? 3.285 -19.967 3.931 1.00 35.00 189 MET A O 1
ATOM 1541 N N . ALA A 1 190 ? 2.148 -18.119 3.432 1.00 35.91 190 ALA A N 1
ATOM 1542 C CA . ALA A 1 190 ? 2.988 -17.831 2.288 1.00 35.91 190 ALA A CA 1
ATOM 1543 C C . ALA A 1 190 ? 4.361 -17.371 2.849 1.00 35.91 190 ALA A C 1
ATOM 1545 O O . ALA A 1 190 ? 4.361 -16.568 3.773 1.00 35.91 190 ALA A O 1
ATOM 1546 N N . GLU A 1 191 ? 5.510 -17.902 2.386 1.00 38.09 191 GLU A N 1
ATOM 1547 C CA . GLU A 1 191 ? 6.849 -17.293 2.623 1.00 38.09 191 GLU A CA 1
ATOM 1548 C C . GLU A 1 191 ? 7.675 -17.169 1.326 1.00 38.09 191 GLU A C 1
ATOM 1550 O O . GLU A 1 191 ? 7.495 -18.007 0.448 1.00 38.09 191 GLU A O 1
ATOM 1555 N N . CYS A 1 192 ? 8.468 -16.095 1.145 1.00 47.41 192 CYS A N 1
ATOM 1556 C CA . CYS A 1 192 ? 9.155 -15.740 -0.114 1.00 47.41 192 CYS A CA 1
ATOM 1557 C C . CYS A 1 192 ? 10.687 -15.854 0.029 1.00 47.41 192 CYS A C 1
ATOM 1559 O O . CYS A 1 192 ? 11.249 -15.476 1.061 1.00 47.41 192 CYS A O 1
ATOM 1561 N N . HIS A 1 193 ? 11.379 -16.335 -1.010 1.00 33.50 193 HIS A N 1
ATOM 1562 C CA . HIS A 1 193 ? 12.844 -16.406 -1.044 1.00 33.50 193 HIS A CA 1
ATOM 1563 C C . HIS A 1 193 ? 13.473 -15.002 -0.980 1.00 33.50 193 HIS A C 1
ATOM 1565 O O . HIS A 1 193 ? 13.248 -14.164 -1.852 1.00 33.50 193 HIS A O 1
ATOM 1571 N N . ARG A 1 194 ? 14.309 -14.750 0.038 1.00 33.28 194 ARG A N 1
ATOM 1572 C CA . ARG A 1 194 ? 15.216 -13.592 0.069 1.00 33.28 194 ARG A CA 1
ATOM 1573 C C . ARG A 1 194 ? 16.339 -13.804 -0.943 1.00 33.28 194 ARG A C 1
ATOM 1575 O O . ARG A 1 194 ? 17.119 -14.744 -0.800 1.00 33.28 194 ARG A O 1
ATOM 1582 N N . LEU A 1 195 ? 16.479 -12.891 -1.901 1.00 30.53 195 LEU A N 1
ATOM 1583 C CA . LEU A 1 195 ? 17.749 -12.705 -2.599 1.00 30.53 195 LEU A CA 1
ATOM 1584 C C . LEU A 1 195 ? 18.705 -12.020 -1.618 1.00 30.53 195 LEU A C 1
ATOM 1586 O O . LEU A 1 195 ? 18.622 -10.814 -1.388 1.00 30.53 195 LEU A O 1
ATOM 1590 N N . PHE A 1 196 ? 19.563 -12.809 -0.970 1.00 26.62 196 PHE A N 1
ATOM 1591 C CA . PHE A 1 196 ? 20.696 -12.260 -0.236 1.00 26.62 196 PHE A CA 1
ATOM 1592 C C . PHE A 1 196 ? 21.648 -11.611 -1.241 1.00 26.62 196 PHE A C 1
ATOM 1594 O O . PHE A 1 196 ? 21.953 -12.203 -2.277 1.00 26.62 196 PHE A O 1
ATOM 1601 N N . ARG A 1 197 ? 22.084 -10.391 -0.932 1.00 29.70 197 ARG A N 1
ATOM 1602 C CA . ARG A 1 197 ? 23.222 -9.762 -1.593 1.00 29.70 197 ARG A CA 1
ATOM 1603 C C . ARG A 1 197 ? 24.471 -9.988 -0.760 1.00 29.70 197 ARG A C 1
ATOM 1605 O O . ARG A 1 197 ? 24.334 -9.953 0.484 1.00 29.70 197 ARG A O 1
#

Foldseek 3Di:
DQFDPVPPPDRCVLVVLLVVLVVLLVVVVVQVVVCVVVVVVDDDDDPQSVQSNLLNLVVVQLVDPVCLVAVQDLPPPQCVQCNVLSVLVCVVVVNDDSNSVSSVLSVCSSPDGSVRLLVLLVVVCVVLDPVRVVCSSVHHPDNPGPVSSVVSNVLVVQDDDDDDDAPVPDDDDDDPCNSPSFDADDPNHTDHDDPDD